Protein AF-A0A066UTN8-F1 (afdb_monomer_lite)

Organism: NCBI:txid212667

Structure (mmCIF, N/CA/C/O backbone):
data_AF-A0A066UTN8-F1
#
_entry.id   AF-A0A066UTN8-F1
#
loop_
_atom_site.group_PDB
_atom_site.id
_atom_site.type_symbol
_atom_site.label_atom_id
_atom_site.label_alt_id
_atom_site.label_comp_id
_atom_site.label_asym_id
_atom_site.label_entity_id
_atom_site.label_seq_id
_atom_site.pdbx_PDB_ins_code
_atom_site.Cartn_x
_atom_site.Cartn_y
_atom_site.Cartn_z
_atom_site.occupancy
_atom_site.B_iso_or_equiv
_atom_site.auth_seq_id
_atom_site.auth_comp_id
_atom_site.auth_asym_id
_atom_site.auth_atom_id
_atom_site.pdbx_PDB_model_num
ATOM 1 N N . MET A 1 1 ? -26.212 13.854 17.645 1.00 52.97 1 MET A N 1
ATOM 2 C CA . MET A 1 1 ? -25.666 12.492 17.856 1.00 52.97 1 MET A CA 1
ATOM 3 C C . MET A 1 1 ? -24.502 12.314 16.880 1.00 52.97 1 MET A C 1
ATOM 5 O O . MET A 1 1 ? -24.541 12.995 15.867 1.00 52.97 1 MET A O 1
ATOM 9 N N . PRO A 1 2 ? -23.447 11.523 17.157 1.00 57.25 2 PRO A N 1
ATOM 10 C CA . PRO A 1 2 ? -22.550 11.086 16.089 1.00 57.25 2 PRO A CA 1
ATOM 11 C C . PRO A 1 2 ? -23.334 10.076 15.251 1.00 57.25 2 PRO A C 1
ATOM 13 O O . PRO A 1 2 ? -23.626 8.984 15.726 1.00 57.25 2 PRO A O 1
ATOM 16 N N . THR A 1 3 ? -23.802 10.482 14.078 1.00 64.38 3 THR A N 1
ATOM 17 C CA . THR A 1 3 ? -24.829 9.716 13.344 1.00 64.38 3 THR A CA 1
ATOM 18 C C . THR A 1 3 ? -24.426 9.354 11.933 1.00 64.38 3 THR A C 1
ATOM 20 O O . THR A 1 3 ? -25.172 8.658 11.253 1.00 64.38 3 THR A O 1
ATOM 23 N N . HIS A 1 4 ? -23.251 9.786 11.481 1.00 82.19 4 HIS A N 1
ATOM 24 C CA . HIS A 1 4 ? -22.887 9.628 10.085 1.00 82.19 4 HIS A CA 1
ATOM 25 C C . HIS A 1 4 ? -21.901 8.482 9.934 1.00 82.19 4 HIS A C 1
ATOM 27 O O . HIS A 1 4 ? -20.685 8.609 10.062 1.00 82.19 4 HIS A O 1
ATOM 33 N N . THR A 1 5 ? -22.496 7.324 9.697 1.00 86.38 5 THR A N 1
ATOM 34 C CA . THR A 1 5 ? -21.846 6.109 9.232 1.00 86.38 5 THR A CA 1
ATOM 35 C C . THR A 1 5 ? -22.604 5.627 7.995 1.00 86.38 5 THR A C 1
ATOM 37 O O . THR A 1 5 ? -23.719 6.078 7.726 1.00 86.38 5 THR A O 1
ATOM 40 N N . LEU A 1 6 ? -22.012 4.737 7.207 1.00 85.69 6 LEU A N 1
ATOM 41 C CA . LEU A 1 6 ? -22.739 4.073 6.132 1.00 85.69 6 LEU A CA 1
ATOM 42 C C . LEU A 1 6 ? -23.465 2.874 6.752 1.00 85.69 6 LEU A C 1
ATOM 44 O O . LEU A 1 6 ? -22.828 1.907 7.169 1.00 85.69 6 LEU A O 1
ATOM 48 N N . GLU A 1 7 ? -24.790 2.961 6.864 1.00 81.81 7 GLU A N 1
ATOM 49 C CA . GLU A 1 7 ? -25.602 1.914 7.491 1.00 81.81 7 GLU A CA 1
ATOM 50 C C . GLU A 1 7 ? -25.401 0.546 6.825 1.00 81.81 7 GLU A C 1
ATOM 52 O O . GLU A 1 7 ? -25.195 0.438 5.616 1.00 81.81 7 GLU A O 1
ATOM 57 N N . GLY A 1 8 ? -25.429 -0.515 7.636 1.00 81.81 8 GLY A N 1
ATOM 58 C CA . GLY A 1 8 ? -25.327 -1.900 7.164 1.00 81.81 8 GLY A CA 1
ATOM 59 C C . GLY A 1 8 ? -23.948 -2.335 6.651 1.00 81.81 8 GLY A C 1
ATOM 60 O O . GLY A 1 8 ? -23.746 -3.526 6.427 1.00 81.81 8 GLY A O 1
ATOM 61 N N . VAL A 1 9 ? -22.970 -1.433 6.512 1.00 89.81 9 VAL A N 1
ATOM 62 C CA . VAL A 1 9 ? -21.617 -1.750 6.023 1.00 89.81 9 VAL A CA 1
ATOM 63 C C . VAL A 1 9 ? -20.542 -1.391 7.050 1.00 89.81 9 VAL A C 1
ATOM 65 O O . VAL A 1 9 ? -20.763 -0.651 8.005 1.00 89.81 9 VAL A O 1
ATOM 68 N N . ILE A 1 10 ? -19.327 -1.911 6.865 1.00 92.19 10 ILE A N 1
ATOM 69 C CA . ILE A 1 10 ? -18.174 -1.457 7.649 1.00 92.19 10 ILE A CA 1
ATOM 70 C C . ILE A 1 10 ? -17.740 -0.099 7.096 1.00 92.19 10 ILE A C 1
ATOM 72 O O . ILE A 1 10 ? -17.311 -0.009 5.940 1.00 92.19 10 ILE A O 1
ATOM 76 N N . SER A 1 11 ? -17.773 0.930 7.933 1.00 92.62 11 SER A N 1
ATOM 77 C CA . SER A 1 11 ? -17.334 2.290 7.615 1.00 92.62 11 SER A CA 1
ATOM 78 C C . SER A 1 11 ? -16.831 3.014 8.856 1.00 92.62 11 SER A C 1
ATOM 80 O O . SER A 1 11 ? -17.070 2.578 9.981 1.00 92.62 11 SER A O 1
ATOM 82 N N . GLN A 1 12 ? -16.129 4.122 8.632 1.00 94.38 12 GLN A N 1
ATOM 83 C CA . GLN A 1 12 ? -15.806 5.071 9.689 1.00 94.38 12 GLN A CA 1
ATOM 84 C C . GLN A 1 12 ? -17.061 5.805 10.178 1.00 94.38 12 GLN A C 1
ATOM 86 O O . GLN A 1 12 ? -18.093 5.800 9.504 1.00 94.38 12 GLN A O 1
ATOM 91 N N . THR A 1 13 ? -16.928 6.463 11.326 1.00 92.75 13 THR A N 1
ATOM 92 C CA . THR A 1 13 ? -17.974 7.274 11.958 1.00 92.75 13 THR A CA 1
ATOM 93 C C . THR A 1 13 ? -17.519 8.723 12.020 1.00 92.75 13 THR A C 1
ATOM 95 O O . THR A 1 13 ? -16.379 8.975 12.412 1.00 92.75 13 THR A O 1
ATOM 98 N N . THR A 1 14 ? -18.390 9.674 11.681 1.00 92.69 14 THR A N 1
ATOM 99 C CA . THR A 1 14 ? -18.108 11.111 11.831 1.00 92.69 14 THR A CA 1
ATOM 100 C C . THR A 1 14 ? -19.254 11.880 12.482 1.00 92.69 14 THR A C 1
ATOM 102 O O . THR A 1 14 ? -20.397 11.411 12.535 1.00 92.69 14 THR A O 1
ATOM 105 N N . PHE A 1 15 ? -18.952 13.086 12.970 1.00 91.19 15 PHE A N 1
ATOM 106 C CA . PHE A 1 15 ? -19.967 14.051 13.412 1.00 91.19 15 PHE A CA 1
ATOM 107 C C . PHE A 1 15 ? -20.535 14.893 12.263 1.00 91.19 15 PHE A C 1
ATOM 109 O O . PHE A 1 15 ? -21.610 15.465 12.413 1.00 91.19 15 PHE A O 1
ATOM 116 N N . TRP A 1 16 ? -19.842 14.937 11.126 1.00 90.38 16 TRP A N 1
ATOM 117 C CA . TRP A 1 16 ? -20.300 15.580 9.896 1.00 90.38 16 TRP A CA 1
ATOM 118 C C . TRP A 1 16 ? -21.182 14.664 9.054 1.00 90.38 16 TRP A C 1
ATOM 120 O O . TRP A 1 16 ? -20.884 13.471 8.955 1.00 90.38 16 TRP A O 1
ATOM 130 N N . ASP A 1 17 ? -22.206 15.225 8.408 1.00 84.94 17 ASP A N 1
ATOM 131 C CA . ASP A 1 17 ? -23.031 14.505 7.435 1.00 84.94 17 ASP A CA 1
ATOM 132 C C . ASP A 1 17 ? -22.266 14.133 6.155 1.00 84.94 17 ASP A C 1
ATOM 134 O O . ASP A 1 17 ? -21.068 14.389 6.016 1.00 84.94 17 ASP A O 1
ATOM 138 N N . ASN A 1 18 ? -22.954 13.462 5.229 1.00 79.69 18 ASN A N 1
ATOM 139 C CA . ASN A 1 18 ? -22.352 12.875 4.034 1.00 79.69 18 ASN A CA 1
ATOM 140 C C . ASN A 1 18 ? -21.837 13.891 2.998 1.00 79.69 18 ASN A C 1
ATOM 142 O O . ASN A 1 18 ? -21.072 13.477 2.118 1.00 79.69 18 ASN A O 1
ATOM 146 N N . ASP A 1 19 ? -22.209 15.168 3.097 1.00 82.75 19 ASP A N 1
ATOM 147 C CA . ASP A 1 19 ? -21.877 16.196 2.105 1.00 82.75 19 ASP A CA 1
ATOM 148 C C . ASP A 1 19 ? -20.603 16.984 2.469 1.00 82.75 19 ASP A C 1
ATOM 150 O O . ASP A 1 19 ? -20.008 17.664 1.632 1.00 82.75 19 ASP A O 1
ATOM 154 N N . HIS A 1 20 ? -20.079 16.785 3.678 1.00 88.75 20 HIS A N 1
ATOM 155 C CA . HIS A 1 20 ? -18.907 17.482 4.219 1.00 88.75 20 HIS A CA 1
ATOM 156 C C . HIS A 1 20 ? -17.602 16.686 4.069 1.00 88.75 20 HIS A C 1
ATOM 158 O O . HIS A 1 20 ? -16.932 16.326 5.040 1.00 88.75 20 HIS A O 1
ATOM 164 N N . LYS A 1 21 ? -17.216 16.356 2.828 1.00 91.44 21 LYS A N 1
ATOM 165 C CA . LYS A 1 21 ? -16.068 15.461 2.572 1.00 91.44 21 LYS A CA 1
ATOM 166 C C . LYS A 1 21 ? -14.752 15.923 3.212 1.00 91.44 21 LYS A C 1
ATOM 168 O O . LYS A 1 21 ? -13.977 15.078 3.654 1.00 91.44 21 LYS A O 1
ATOM 173 N N . ARG A 1 22 ? -14.449 17.223 3.192 1.00 93.75 22 ARG A N 1
ATOM 174 C CA . ARG A 1 22 ? -13.158 17.767 3.659 1.00 93.75 22 ARG A CA 1
ATOM 175 C C . ARG A 1 22 ? -13.087 17.741 5.180 1.00 93.75 22 ARG A C 1
ATOM 177 O O . ARG A 1 22 ? -12.115 17.241 5.740 1.00 93.75 22 ARG A O 1
ATOM 184 N N . GLU A 1 23 ? -14.155 18.172 5.833 1.00 93.69 23 GLU A N 1
ATOM 185 C CA . GLU A 1 23 ? -14.303 18.185 7.282 1.00 93.69 23 GLU A CA 1
ATOM 186 C C . GLU A 1 23 ? -14.324 16.763 7.850 1.00 93.69 23 GLU A C 1
ATOM 188 O O . GLU A 1 23 ? -13.649 16.488 8.842 1.00 93.69 23 GLU A O 1
ATOM 193 N N . GLN A 1 24 ? -14.995 15.826 7.166 1.00 94.12 24 GLN A N 1
ATOM 194 C CA . GLN A 1 24 ? -14.895 14.398 7.473 1.00 94.12 24 GLN A CA 1
ATOM 195 C C . GLN A 1 24 ? -13.439 13.919 7.432 1.00 94.12 24 GLN A C 1
ATOM 197 O O . GLN A 1 24 ? -13.012 13.189 8.319 1.00 94.12 24 GLN A O 1
ATOM 202 N N . ILE A 1 25 ? -12.659 14.298 6.414 1.00 95.75 25 ILE A N 1
ATOM 203 C CA . ILE A 1 25 ? -11.258 13.865 6.303 1.00 95.75 25 ILE A CA 1
ATOM 204 C C . ILE A 1 25 ? -10.418 14.407 7.462 1.00 95.75 25 ILE A C 1
ATOM 206 O O . ILE A 1 25 ? -9.664 13.632 8.048 1.00 95.75 25 ILE A O 1
ATOM 210 N N . GLU A 1 26 ? -10.543 15.692 7.795 1.00 94.88 26 GLU A N 1
ATOM 211 C CA . GLU A 1 26 ? -9.824 16.292 8.929 1.00 94.88 26 GLU A CA 1
ATOM 212 C C . GLU A 1 26 ? -10.195 15.600 10.245 1.00 94.88 26 GLU A C 1
ATOM 214 O O . GLU A 1 26 ? -9.322 15.172 11.003 1.00 94.88 26 GLU A O 1
ATOM 219 N N . GLU A 1 27 ? -11.492 15.386 10.478 1.00 94.25 27 GLU A N 1
ATOM 220 C CA . GLU A 1 27 ? -11.973 14.686 11.667 1.00 94.25 27 GLU A CA 1
ATOM 221 C C . GLU A 1 27 ? -11.409 13.261 11.751 1.00 94.25 27 GLU A C 1
ATOM 223 O O . GLU A 1 27 ? -10.899 12.848 12.794 1.00 94.25 27 GLU A O 1
ATOM 228 N N . LEU A 1 28 ? -11.437 12.512 10.646 1.00 96.00 28 LEU A N 1
ATOM 229 C CA . LEU A 1 28 ? -10.930 11.142 10.592 1.00 96.00 28 LEU A CA 1
ATOM 230 C C . LEU A 1 28 ? -9.415 11.059 10.823 1.00 96.00 28 LEU A C 1
ATOM 232 O O . LEU A 1 28 ? -8.941 10.059 11.366 1.00 96.00 28 LEU A O 1
ATOM 236 N N . VAL A 1 29 ? -8.648 12.085 10.437 1.00 96.44 29 VAL A N 1
ATOM 237 C CA . VAL A 1 29 ? -7.215 12.174 10.756 1.00 96.44 29 VAL A CA 1
ATOM 238 C C . VAL A 1 29 ? -7.011 12.324 12.264 1.00 96.44 29 VAL A C 1
ATOM 240 O O . VAL A 1 29 ? -6.172 11.616 12.827 1.00 96.44 29 VAL A O 1
ATOM 243 N N . GLU A 1 30 ? -7.789 13.178 12.933 1.00 95.75 30 GLU A N 1
ATOM 244 C CA . GLU A 1 30 ? -7.709 13.353 14.389 1.00 95.75 30 GLU A CA 1
ATOM 245 C C . GLU A 1 30 ? -8.171 12.106 15.149 1.00 95.75 30 GLU A C 1
ATOM 247 O O . GLU A 1 30 ? -7.473 11.635 16.051 1.00 95.75 30 GLU A O 1
ATOM 252 N N . GLN A 1 31 ? -9.283 11.494 14.735 1.00 96.06 31 GLN A N 1
ATOM 253 C CA . GLN A 1 31 ? -9.737 10.218 15.291 1.00 96.06 31 GLN A CA 1
ATOM 254 C C . GLN A 1 31 ? -8.662 9.127 15.158 1.00 96.06 31 GLN A C 1
ATOM 256 O O . GLN A 1 31 ? -8.392 8.386 16.108 1.00 96.06 31 GLN A O 1
ATOM 261 N N . ALA A 1 32 ? -7.982 9.051 14.009 1.00 96.75 32 ALA A N 1
ATOM 262 C CA . ALA A 1 32 ? -6.946 8.051 13.776 1.00 96.75 32 ALA A CA 1
ATOM 263 C C . ALA A 1 32 ? -5.725 8.215 14.698 1.00 96.75 32 ALA A C 1
ATOM 265 O O . ALA A 1 32 ? -5.076 7.215 15.024 1.00 96.75 32 ALA A O 1
ATOM 266 N N . LYS A 1 33 ? -5.421 9.433 15.174 1.00 96.69 33 LYS A N 1
ATOM 267 C CA . LYS A 1 33 ? -4.373 9.652 16.191 1.00 96.69 33 LYS A CA 1
ATOM 268 C C . LYS A 1 33 ? -4.715 8.976 17.519 1.00 96.69 33 LYS A C 1
ATOM 270 O O . LYS A 1 33 ? -3.803 8.510 18.196 1.00 96.69 33 LYS A O 1
ATOM 275 N N . LEU A 1 34 ? -6.001 8.870 17.857 1.00 96.38 34 LEU A N 1
ATOM 276 C CA . LEU A 1 34 ? -6.491 8.178 19.055 1.00 96.38 34 LEU A CA 1
ATOM 277 C C . LEU A 1 34 ? -6.633 6.666 18.838 1.00 96.38 34 LEU A C 1
ATOM 279 O O . LEU A 1 34 ? -6.333 5.876 19.735 1.00 96.38 34 LEU A O 1
ATOM 283 N N . ALA A 1 35 ? -7.034 6.249 17.635 1.00 96.50 35 ALA A N 1
ATOM 284 C CA . ALA A 1 35 ? -7.181 4.837 17.285 1.00 96.50 35 ALA A CA 1
ATOM 285 C C . ALA A 1 35 ? -5.826 4.119 17.143 1.00 96.50 35 ALA A C 1
ATOM 287 O O . ALA A 1 35 ? -5.704 2.935 17.457 1.00 96.50 35 ALA A O 1
ATOM 288 N N . ASN A 1 36 ? -4.776 4.819 16.703 1.00 95.44 36 ASN A N 1
ATOM 289 C CA . ASN A 1 36 ? -3.462 4.220 16.466 1.00 95.44 36 ASN A CA 1
ATOM 290 C C . ASN A 1 36 ? -2.792 3.647 17.739 1.00 95.44 36 ASN A C 1
ATOM 292 O O . ASN A 1 36 ? -2.285 2.525 17.679 1.00 95.44 36 ASN A O 1
ATOM 296 N N . PRO A 1 37 ? -2.826 4.319 18.909 1.00 94.31 37 PRO A N 1
ATOM 297 C CA . PRO A 1 37 ? -2.439 3.712 20.183 1.00 94.31 37 PRO A CA 1
ATOM 298 C C . PRO A 1 37 ? -3.261 2.474 20.567 1.00 94.31 37 PRO A C 1
ATOM 300 O O . PRO A 1 37 ? -2.688 1.518 21.086 1.00 94.31 37 PRO A O 1
ATOM 303 N N . LYS A 1 38 ? -4.574 2.449 20.286 1.00 94.88 38 LYS A N 1
ATOM 304 C CA . LYS A 1 38 ? -5.438 1.283 20.556 1.00 94.88 38 LYS A CA 1
ATOM 305 C C . LYS A 1 38 ? -5.052 0.091 19.680 1.00 94.88 38 LYS A C 1
ATOM 307 O O . LYS A 1 38 ? -4.840 -0.998 20.206 1.00 94.88 38 LYS A O 1
ATOM 312 N N . LEU A 1 39 ? -4.845 0.317 18.379 1.00 93.94 39 LEU A N 1
ATOM 313 C CA . LEU A 1 39 ? -4.302 -0.696 17.467 1.00 93.94 39 LEU A CA 1
ATOM 314 C C . LEU A 1 39 ? -2.943 -1.197 17.964 1.00 93.94 39 LEU A C 1
ATOM 316 O O . LEU A 1 39 ? -2.686 -2.393 17.983 1.00 93.94 39 LEU A O 1
ATOM 320 N N . HIS A 1 40 ? -2.068 -0.300 18.408 1.00 90.44 40 HIS A N 1
ATOM 321 C CA . HIS A 1 40 ? -0.773 -0.695 18.946 1.00 90.44 40 HIS A CA 1
ATOM 322 C C . HIS A 1 40 ? -0.893 -1.549 20.219 1.00 90.44 40 HIS A C 1
ATOM 324 O O . HIS A 1 40 ? -0.175 -2.539 20.340 1.00 90.44 40 HIS A O 1
ATOM 330 N N . ALA A 1 41 ? -1.799 -1.213 21.138 1.00 90.56 41 ALA A N 1
ATOM 331 C CA . ALA A 1 41 ? -2.050 -2.009 22.336 1.00 90.56 41 ALA A CA 1
ATOM 332 C C . ALA A 1 41 ? -2.605 -3.401 21.990 1.00 90.56 41 ALA A C 1
ATOM 334 O O . ALA A 1 41 ? -2.127 -4.397 22.534 1.00 90.56 41 ALA A O 1
ATOM 335 N N . PHE A 1 42 ? -3.538 -3.478 21.035 1.00 89.19 42 PHE A N 1
ATOM 336 C CA . PHE A 1 42 ? -4.048 -4.737 20.487 1.00 89.19 42 PHE A CA 1
ATOM 337 C C . PHE A 1 42 ? -2.911 -5.605 19.928 1.00 89.19 42 PHE A C 1
ATOM 339 O O . PHE A 1 42 ? -2.768 -6.772 20.288 1.00 89.19 42 PHE A O 1
ATOM 346 N N . MET A 1 43 ? -2.027 -5.001 19.132 1.00 87.44 43 MET A N 1
ATOM 347 C CA . MET A 1 43 ? -0.854 -5.664 18.558 1.00 87.44 43 MET A CA 1
ATOM 348 C C . MET A 1 43 ? 0.143 -6.116 19.628 1.00 87.44 43 MET A C 1
ATOM 350 O O . MET A 1 43 ? 0.657 -7.227 19.568 1.00 87.44 43 MET A O 1
ATOM 354 N N . LEU A 1 44 ? 0.402 -5.290 20.641 1.00 84.50 44 LEU A N 1
ATOM 355 C CA . LEU A 1 44 ? 1.286 -5.658 21.743 1.00 84.50 44 LEU A CA 1
ATOM 356 C C . LEU A 1 44 ? 0.726 -6.859 22.518 1.00 84.50 44 LEU A C 1
ATOM 358 O O . LEU A 1 44 ? 1.467 -7.793 22.811 1.00 84.50 44 LEU A O 1
ATOM 362 N N . ASN A 1 45 ? -0.579 -6.858 22.798 1.00 82.62 45 ASN A N 1
ATOM 363 C CA . ASN A 1 45 ? -1.263 -7.970 23.451 1.00 82.62 45 ASN A CA 1
ATOM 364 C C . ASN A 1 45 ? -1.156 -9.259 22.619 1.00 82.62 45 ASN A C 1
ATOM 366 O O . ASN A 1 45 ? -0.758 -10.297 23.139 1.00 82.62 45 ASN A O 1
ATOM 370 N N . LEU A 1 46 ? -1.408 -9.164 21.311 1.00 76.44 46 LEU A N 1
ATOM 371 C CA . LEU A 1 46 ? -1.226 -10.259 20.355 1.00 76.44 46 LEU A CA 1
ATOM 372 C C . LEU A 1 46 ? 0.188 -10.853 20.410 1.00 76.44 46 LEU A C 1
ATOM 374 O O . LEU A 1 46 ? 0.353 -12.056 20.585 1.00 76.44 46 LEU A O 1
ATOM 378 N N . THR A 1 47 ? 1.215 -10.007 20.320 1.00 73.81 47 THR A N 1
ATOM 379 C CA . THR A 1 47 ? 2.621 -10.453 20.282 1.00 73.81 47 THR A CA 1
ATOM 380 C C . THR A 1 47 ? 3.140 -11.028 21.596 1.00 73.81 47 THR A C 1
ATOM 382 O O . THR A 1 47 ? 4.160 -11.707 21.592 1.00 73.81 47 THR A O 1
ATOM 385 N N . ARG A 1 48 ? 2.453 -10.773 22.718 1.00 73.69 48 ARG A N 1
ATOM 386 C CA . ARG A 1 48 ? 2.737 -11.409 24.016 1.00 73.69 48 ARG A CA 1
ATOM 387 C C . ARG A 1 48 ? 2.097 -12.786 24.149 1.00 73.69 48 ARG A C 1
ATOM 389 O O . ARG A 1 48 ? 2.600 -13.608 24.903 1.00 73.69 48 ARG A O 1
ATOM 396 N N . LYS A 1 49 ? 0.976 -13.015 23.462 1.00 70.56 49 LYS A N 1
ATOM 397 C CA . LYS A 1 49 ? 0.225 -14.274 23.530 1.00 70.56 49 LYS A CA 1
ATOM 398 C C . LYS A 1 49 ? 0.714 -15.314 22.534 1.00 70.56 49 LYS A C 1
ATOM 400 O O . LYS A 1 49 ? 0.432 -16.492 22.715 1.00 70.56 49 LYS A O 1
ATOM 405 N N . VAL A 1 50 ? 1.418 -14.887 21.487 1.00 67.25 50 VAL A N 1
ATOM 406 C CA . VAL A 1 50 ? 1.809 -15.775 20.398 1.00 67.25 50 VAL A CA 1
ATOM 407 C C . VAL A 1 50 ? 3.254 -15.511 19.972 1.00 67.25 50 VAL A C 1
ATOM 409 O O . VAL A 1 50 ? 3.624 -14.391 19.606 1.00 67.25 50 VAL A O 1
ATOM 412 N N . ASN A 1 51 ? 4.063 -16.571 20.014 1.00 70.25 51 ASN A N 1
ATOM 413 C CA . ASN A 1 51 ? 5.473 -16.568 19.636 1.00 70.25 51 ASN A CA 1
ATOM 414 C C . ASN A 1 51 ? 5.672 -17.031 18.184 1.00 70.25 51 ASN A C 1
ATOM 416 O O . ASN A 1 51 ? 4.842 -17.735 17.612 1.00 70.25 51 ASN A O 1
ATOM 420 N N . ASN A 1 52 ? 6.802 -16.649 17.589 1.00 68.31 52 ASN A N 1
ATOM 421 C CA . ASN A 1 52 ? 7.262 -17.178 16.311 1.00 68.31 52 ASN A CA 1
ATOM 422 C C . ASN A 1 52 ? 7.895 -18.579 16.472 1.00 68.31 52 ASN A C 1
ATOM 424 O O . ASN A 1 52 ? 7.990 -19.105 17.577 1.00 68.31 52 ASN A O 1
ATOM 428 N N . GLU A 1 53 ? 8.343 -19.191 15.366 1.00 63.19 53 GLU A N 1
ATOM 429 C CA . GLU A 1 53 ? 8.846 -20.583 15.358 1.00 63.19 53 GLU A CA 1
ATOM 430 C C . GLU A 1 53 ? 10.125 -20.746 16.188 1.00 63.19 53 GLU A C 1
ATOM 432 O O . GLU A 1 53 ? 10.469 -21.842 16.609 1.00 63.19 53 GLU A O 1
ATOM 437 N N . SER A 1 54 ? 10.822 -19.642 16.460 1.00 66.06 54 SER A N 1
ATOM 438 C CA . SER A 1 54 ? 11.998 -19.595 17.327 1.00 66.06 54 SER A CA 1
ATOM 439 C C . SER A 1 54 ? 11.654 -19.275 18.789 1.00 66.06 54 SER A C 1
ATOM 441 O O . SER A 1 54 ? 12.553 -18.933 19.555 1.00 66.06 54 SER A O 1
ATOM 443 N N . GLY A 1 55 ? 10.371 -19.297 19.172 1.00 69.06 55 GLY A N 1
ATOM 444 C CA . GLY A 1 55 ? 9.904 -18.980 20.524 1.00 69.06 55 GLY A CA 1
ATOM 445 C C . GLY A 1 55 ? 9.985 -17.494 20.898 1.00 69.06 55 GLY A C 1
ATOM 446 O O . GLY A 1 55 ? 9.850 -17.156 22.070 1.00 69.06 55 GLY A O 1
ATOM 447 N N . LYS A 1 56 ? 10.218 -16.593 19.933 1.00 72.88 56 LYS A N 1
ATOM 448 C CA . LYS A 1 56 ? 10.341 -15.144 20.174 1.00 72.88 56 LYS A CA 1
ATOM 449 C C . LYS A 1 56 ? 9.024 -14.424 19.910 1.00 72.88 56 LYS A C 1
ATOM 451 O O . LYS A 1 56 ? 8.283 -14.806 19.009 1.00 72.88 56 LYS A O 1
ATOM 456 N N . ALA A 1 57 ? 8.787 -13.325 20.622 1.00 72.81 57 ALA A N 1
ATOM 457 C CA . ALA A 1 57 ? 7.654 -12.448 20.346 1.00 72.81 57 ALA A CA 1
ATOM 458 C C . ALA A 1 57 ? 7.659 -11.981 18.883 1.00 72.81 57 ALA A C 1
ATOM 460 O O . ALA A 1 57 ? 8.709 -11.684 18.300 1.00 72.81 57 ALA A O 1
ATOM 461 N N . ILE A 1 58 ? 6.475 -11.909 18.285 1.00 73.44 58 ILE A N 1
ATOM 462 C CA . ILE A 1 58 ? 6.344 -11.560 16.874 1.00 73.44 58 ILE A CA 1
ATOM 463 C C . ILE A 1 58 ? 6.552 -10.064 16.656 1.00 73.44 58 ILE A C 1
ATOM 465 O O . ILE A 1 58 ? 5.945 -9.218 17.307 1.00 73.44 58 ILE A O 1
ATOM 469 N N . ALA A 1 59 ? 7.446 -9.730 15.728 1.00 76.69 59 ALA A N 1
ATOM 470 C CA . ALA A 1 59 ? 7.711 -8.348 15.369 1.00 76.69 59 ALA A CA 1
ATOM 471 C C . ALA A 1 59 ? 6.586 -7.813 14.478 1.00 76.69 59 ALA A C 1
ATOM 473 O O . ALA A 1 59 ? 6.087 -8.497 13.584 1.00 76.69 59 ALA A O 1
ATOM 474 N N . TYR A 1 60 ? 6.215 -6.554 14.683 1.00 82.19 60 TYR A N 1
ATOM 475 C CA . TYR A 1 60 ? 5.267 -5.863 13.820 1.00 82.19 60 TYR A CA 1
ATOM 476 C C . TYR A 1 60 ? 5.740 -4.453 13.529 1.00 82.19 60 TYR A C 1
ATOM 478 O O . TYR A 1 60 ? 6.393 -3.797 14.341 1.00 82.19 60 TYR A O 1
ATOM 486 N N . ASN A 1 61 ? 5.346 -3.977 12.356 1.00 82.38 61 ASN A N 1
ATOM 487 C CA . ASN A 1 61 ? 5.635 -2.639 11.893 1.00 82.38 61 ASN A CA 1
ATOM 488 C C . ASN A 1 61 ? 4.378 -1.787 12.007 1.00 82.38 61 ASN A C 1
ATOM 490 O O . ASN A 1 61 ? 3.318 -2.114 11.458 1.00 82.38 61 ASN A O 1
ATOM 494 N N . ARG A 1 62 ? 4.508 -0.652 12.693 1.00 83.44 62 ARG A N 1
ATOM 495 C CA . ARG A 1 62 ? 3.471 0.376 12.676 1.00 83.44 62 ARG A CA 1
ATOM 496 C C . ARG A 1 62 ? 3.533 1.088 11.334 1.00 83.44 62 ARG A C 1
ATOM 498 O O . ARG A 1 62 ? 4.585 1.591 10.939 1.00 83.44 62 ARG A O 1
ATOM 505 N N . GLY A 1 63 ? 2.414 1.133 10.622 1.00 83.06 63 GLY A N 1
ATOM 506 C CA . GLY A 1 63 ? 2.308 2.015 9.474 1.00 83.06 63 GLY A CA 1
ATOM 507 C C . GLY A 1 63 ? 2.238 3.461 9.966 1.00 83.06 63 GLY A C 1
ATOM 508 O O . GLY A 1 63 ? 1.535 3.722 10.942 1.00 83.06 63 GLY A O 1
ATOM 509 N N . PRO A 1 64 ? 2.905 4.423 9.305 1.00 89.75 64 PRO A N 1
ATOM 510 C CA . PRO A 1 64 ? 2.599 5.821 9.562 1.00 89.75 64 PRO A CA 1
ATOM 511 C C . PRO A 1 64 ? 1.119 6.062 9.254 1.00 89.75 64 PRO A C 1
ATOM 513 O O . PRO A 1 64 ? 0.579 5.474 8.299 1.00 89.75 64 PRO A O 1
ATOM 516 N N . LEU A 1 65 ? 0.492 6.935 10.047 1.00 94.25 65 LEU A N 1
ATOM 517 C CA . LEU A 1 65 ? -0.865 7.397 9.783 1.00 94.25 65 LEU A CA 1
ATOM 518 C C . LEU A 1 65 ? -0.954 7.895 8.345 1.00 94.25 65 LEU A C 1
ATOM 520 O O . LEU A 1 65 ? -0.041 8.549 7.824 1.00 94.25 65 LEU A O 1
ATOM 524 N N . LYS A 1 66 ? -2.047 7.548 7.668 1.00 94.56 66 LYS A N 1
ATOM 525 C CA . LYS A 1 66 ? -2.276 8.087 6.335 1.00 94.56 66 LYS A CA 1
ATOM 526 C C . LYS A 1 66 ? -2.456 9.601 6.447 1.00 94.56 66 LYS A C 1
ATOM 528 O O . LYS A 1 66 ? -3.288 10.062 7.214 1.00 94.56 66 LYS A O 1
ATOM 533 N N . THR A 1 67 ? -1.682 10.346 5.663 1.00 92.44 67 THR A N 1
ATOM 534 C CA . THR A 1 67 ? -1.789 11.806 5.638 1.00 92.44 67 THR A CA 1
ATOM 535 C C . THR A 1 67 ? -3.109 12.240 5.015 1.00 92.44 67 THR A C 1
ATOM 537 O O . THR A 1 67 ? -3.669 11.528 4.169 1.00 92.44 67 THR A O 1
ATOM 540 N N . ARG A 1 68 ? -3.560 13.434 5.393 1.00 94.56 68 ARG A N 1
ATOM 541 C CA . ARG A 1 68 ? -4.742 14.099 4.848 1.00 94.56 68 ARG A CA 1
ATOM 542 C C . ARG A 1 68 ? -4.767 14.074 3.319 1.00 94.56 68 ARG A C 1
ATOM 544 O O . ARG A 1 68 ? -5.738 13.618 2.729 1.00 94.56 68 ARG A O 1
ATOM 551 N N . GLU A 1 69 ? -3.657 14.423 2.674 1.00 90.44 69 GLU A N 1
ATOM 552 C CA . GLU A 1 69 ? -3.522 14.490 1.210 1.00 90.44 69 GLU A CA 1
ATOM 553 C C . GLU A 1 69 ? -3.745 13.119 0.563 1.00 90.44 69 GLU A C 1
ATOM 555 O O . GLU A 1 69 ? -4.350 12.993 -0.499 1.00 90.44 69 GLU A O 1
ATOM 560 N N . ARG A 1 70 ? -3.285 12.047 1.218 1.00 90.50 70 ARG A N 1
ATOM 561 C CA . ARG A 1 70 ? -3.477 10.681 0.717 1.00 90.50 70 ARG A CA 1
ATOM 562 C C . ARG A 1 70 ? -4.903 10.179 0.911 1.00 90.50 70 ARG A C 1
ATOM 564 O O . ARG A 1 70 ? -5.306 9.279 0.173 1.00 90.50 70 ARG A O 1
ATOM 571 N N . ILE A 1 71 ? -5.625 10.677 1.913 1.00 94.75 71 ILE A N 1
ATOM 572 C CA . ILE A 1 71 ? -7.052 10.388 2.096 1.00 94.75 71 ILE A CA 1
ATOM 573 C C . ILE A 1 71 ? -7.846 11.180 1.051 1.00 94.75 71 ILE A C 1
ATOM 575 O O . ILE A 1 71 ? -8.586 10.566 0.290 1.00 94.75 71 ILE A O 1
ATOM 579 N N . ALA A 1 72 ? -7.590 12.486 0.921 1.00 93.50 72 ALA A N 1
ATOM 580 C CA . ALA A 1 72 ? -8.137 13.361 -0.118 1.00 93.50 72 ALA A CA 1
ATOM 581 C C . ALA A 1 72 ? -8.014 12.754 -1.520 1.00 93.50 72 ALA A C 1
ATOM 583 O O . ALA A 1 72 ? -9.021 12.581 -2.206 1.00 93.50 72 ALA A O 1
ATOM 584 N N . ALA A 1 73 ? -6.818 12.296 -1.897 1.00 89.38 73 ALA A N 1
ATOM 585 C CA . ALA A 1 73 ? -6.591 11.662 -3.193 1.00 89.38 73 ALA A CA 1
ATOM 586 C C . ALA A 1 73 ? -7.426 10.381 -3.400 1.00 89.38 73 ALA A C 1
ATOM 588 O O . ALA A 1 73 ? -7.874 10.111 -4.513 1.00 89.38 73 ALA A O 1
ATOM 589 N N . LYS A 1 74 ? -7.675 9.583 -2.346 1.00 91.19 74 LYS A N 1
ATOM 590 C CA . LYS A 1 74 ? -8.586 8.419 -2.425 1.00 91.19 74 LYS A CA 1
ATOM 591 C C . LYS A 1 74 ? -10.050 8.833 -2.587 1.00 91.19 74 LYS A C 1
ATOM 593 O O . LYS A 1 74 ? -10.839 8.050 -3.118 1.00 91.19 74 LYS A O 1
ATOM 598 N N . CYS A 1 75 ? -10.388 10.027 -2.119 1.00 93.19 75 CYS A N 1
ATOM 599 C CA . CYS A 1 75 ? -11.725 10.600 -2.159 1.00 93.19 75 CYS A CA 1
ATOM 600 C C . CYS A 1 75 ? -11.976 11.500 -3.377 1.00 93.19 75 CYS A C 1
ATOM 602 O O . CYS A 1 75 ? -13.046 12.095 -3.473 1.00 93.19 75 CYS A O 1
ATOM 604 N N . GLY A 1 76 ? -11.020 11.580 -4.309 1.00 90.81 76 GLY A N 1
ATOM 605 C CA . GLY A 1 76 ? -11.154 12.367 -5.535 1.00 90.81 76 GLY A CA 1
ATOM 606 C C . GLY A 1 76 ? -10.768 13.836 -5.415 1.00 90.81 76 GLY A C 1
ATOM 607 O O . GLY A 1 76 ? -10.885 14.545 -6.406 1.00 90.81 76 GLY A O 1
ATOM 608 N N . ILE A 1 77 ? -10.294 14.283 -4.251 1.00 91.31 77 ILE A N 1
ATOM 609 C CA . ILE A 1 77 ? -9.916 15.677 -4.009 1.00 91.31 77 ILE A CA 1
ATOM 610 C C . ILE A 1 77 ? -8.500 15.895 -4.544 1.00 91.31 77 ILE A C 1
ATOM 612 O O . ILE A 1 77 ? -7.532 15.348 -4.004 1.00 91.31 77 ILE A O 1
ATOM 616 N N . THR A 1 78 ? -8.387 16.670 -5.622 1.00 82.81 78 THR A N 1
ATOM 617 C CA . THR A 1 78 ? -7.105 17.039 -6.245 1.00 82.81 78 THR A CA 1
ATOM 618 C C . THR A 1 78 ? -6.612 18.412 -5.810 1.00 82.81 78 THR A C 1
ATOM 620 O O . THR A 1 78 ? -5.404 18.596 -5.682 1.00 82.81 78 THR A O 1
ATOM 623 N N . ASN A 1 79 ? -7.530 19.343 -5.539 1.00 87.44 79 ASN A N 1
ATOM 624 C CA . ASN A 1 79 ? -7.243 20.627 -4.914 1.00 87.44 79 ASN A CA 1
ATOM 625 C C . ASN A 1 79 ? -8.073 20.750 -3.630 1.00 87.44 79 ASN A C 1
ATOM 627 O O . ASN A 1 79 ? -9.297 20.621 -3.649 1.00 87.44 79 ASN A O 1
ATOM 631 N N . TRP A 1 80 ? -7.404 20.966 -2.498 1.00 89.62 80 TRP A N 1
ATOM 632 C CA . TRP A 1 80 ? -8.092 21.050 -1.214 1.00 89.62 80 TRP A CA 1
ATOM 633 C C . TRP A 1 80 ? -8.989 22.284 -1.128 1.00 89.62 80 TRP A C 1
ATOM 635 O O . TRP A 1 80 ? -10.092 22.181 -0.604 1.00 89.62 80 TRP A O 1
ATOM 645 N N . ASP A 1 81 ? -8.568 23.404 -1.705 1.00 90.06 81 ASP A N 1
ATOM 646 C CA . ASP A 1 81 ? -9.271 24.681 -1.559 1.00 90.06 81 ASP A CA 1
ATOM 647 C C . ASP A 1 81 ? -10.320 24.915 -2.659 1.00 90.06 81 ASP A C 1
ATOM 649 O O . ASP A 1 81 ? -11.106 25.852 -2.572 1.00 90.06 81 ASP A O 1
ATOM 653 N N . ASP A 1 82 ? -10.367 24.047 -3.678 1.00 89.31 82 ASP A N 1
ATOM 654 C CA . ASP A 1 82 ? -11.293 24.157 -4.809 1.00 89.31 82 ASP A CA 1
ATOM 655 C C . ASP A 1 82 ? -12.115 22.868 -5.012 1.00 89.31 82 ASP A C 1
ATOM 657 O O . ASP A 1 82 ? -11.673 21.939 -5.707 1.00 89.31 82 ASP A O 1
ATOM 661 N N . PRO A 1 83 ? -13.332 22.806 -4.434 1.00 88.75 83 PRO A N 1
ATOM 662 C CA . PRO A 1 83 ? -14.251 21.679 -4.585 1.00 88.75 83 PRO A CA 1
ATOM 663 C C . PRO A 1 83 ? -14.690 21.397 -6.024 1.00 88.75 83 PRO A C 1
ATOM 665 O O . PRO A 1 83 ? -15.100 20.275 -6.313 1.00 88.75 83 PRO A O 1
ATOM 668 N N . THR A 1 84 ? -14.600 22.369 -6.939 1.00 88.31 84 THR A N 1
ATOM 669 C CA . THR A 1 84 ? -15.044 22.184 -8.333 1.00 88.31 84 THR A CA 1
ATOM 670 C C . THR A 1 84 ? -14.144 21.223 -9.113 1.00 88.31 84 THR A C 1
ATOM 672 O O . THR A 1 84 ? -14.560 20.654 -10.120 1.00 88.31 84 THR A O 1
ATOM 675 N N . THR A 1 85 ? -12.928 20.985 -8.613 1.00 86.19 85 THR A N 1
ATOM 676 C CA . THR A 1 85 ? -11.960 20.053 -9.207 1.00 86.19 85 THR A CA 1
ATOM 677 C C . THR A 1 85 ? -12.125 18.608 -8.732 1.00 86.19 85 THR A C 1
ATOM 679 O O . THR A 1 85 ? -11.431 17.714 -9.226 1.00 86.19 85 THR A O 1
ATOM 682 N N . ASP A 1 86 ? -13.027 18.355 -7.780 1.00 88.75 86 ASP A N 1
ATOM 683 C CA . ASP A 1 86 ? -13.198 17.034 -7.188 1.00 88.75 86 ASP A CA 1
ATOM 684 C C . ASP A 1 86 ? -13.712 16.021 -8.221 1.00 88.75 86 ASP A C 1
ATOM 686 O O . ASP A 1 86 ? -14.734 16.202 -8.887 1.00 88.75 86 ASP A O 1
ATOM 690 N N . LYS A 1 87 ? -13.038 14.873 -8.304 1.00 87.06 87 LYS A N 1
ATOM 691 C CA . LYS A 1 87 ? -13.512 13.751 -9.119 1.00 87.06 87 LYS A CA 1
ATOM 692 C C . LYS A 1 87 ? -14.721 13.094 -8.461 1.00 87.06 87 LYS A C 1
ATOM 694 O O . LYS A 1 87 ? -14.701 12.779 -7.272 1.00 87.06 87 LYS A O 1
ATOM 699 N N . THR A 1 88 ? -15.745 12.810 -9.258 1.00 79.62 88 THR A N 1
ATOM 700 C CA . THR A 1 88 ? -16.993 12.179 -8.795 1.00 79.62 88 THR A CA 1
ATOM 701 C C . THR A 1 88 ? -17.058 10.682 -9.095 1.00 79.62 88 THR A C 1
ATOM 703 O O . THR A 1 88 ? -17.664 9.929 -8.335 1.00 79.62 88 THR A O 1
ATOM 706 N N . GLN A 1 89 ? -16.400 10.220 -10.160 1.00 79.62 89 GLN A N 1
ATOM 707 C CA . GLN A 1 89 ? -16.437 8.821 -10.592 1.00 79.62 89 GLN A CA 1
ATOM 708 C C . GLN A 1 89 ? -15.236 8.014 -10.089 1.00 79.62 89 GLN A C 1
ATOM 710 O O . GLN A 1 89 ? -14.096 8.475 -10.123 1.00 79.62 89 GLN A O 1
ATOM 715 N N . GLY A 1 90 ? -15.493 6.777 -9.648 1.00 76.00 90 GLY A N 1
ATOM 716 C CA . GLY A 1 90 ? -14.451 5.826 -9.235 1.00 76.00 90 GLY A CA 1
ATOM 717 C C . GLY A 1 90 ? -13.725 6.181 -7.930 1.00 76.00 90 GLY A C 1
ATOM 718 O O . GLY A 1 90 ? -12.682 5.598 -7.629 1.00 76.00 90 GLY A O 1
ATOM 719 N N . VAL A 1 91 ? -14.253 7.130 -7.154 1.00 85.44 91 VAL A N 1
ATOM 720 C CA . VAL A 1 91 ? -13.647 7.620 -5.907 1.00 85.44 91 VAL A CA 1
ATOM 721 C C . VAL A 1 91 ? -14.339 7.036 -4.679 1.00 85.44 91 VAL A C 1
ATOM 723 O O . VAL A 1 91 ? -15.495 6.616 -4.729 1.00 85.44 91 VAL A O 1
ATOM 726 N N . LYS A 1 92 ? -13.633 7.002 -3.547 1.00 89.19 92 LYS A N 1
ATOM 727 C CA . LYS A 1 92 ? -14.212 6.554 -2.275 1.00 89.19 92 LYS A CA 1
ATOM 728 C C . LYS A 1 92 ? -14.871 7.716 -1.536 1.00 89.19 92 LYS A C 1
ATOM 730 O O . LYS A 1 92 ? -14.376 8.834 -1.575 1.00 89.19 92 LYS A O 1
ATOM 735 N N . LYS A 1 93 ? -15.932 7.443 -0.777 1.00 91.06 93 LYS A N 1
ATOM 736 C CA . LYS A 1 93 ? -16.351 8.357 0.298 1.00 91.06 93 LYS A CA 1
ATOM 737 C C . LYS A 1 93 ? -15.309 8.328 1.431 1.00 91.06 93 LYS A C 1
ATOM 739 O O . LYS A 1 93 ? -14.733 7.254 1.649 1.00 91.06 93 LYS A O 1
ATOM 744 N N . PRO A 1 94 ? -15.093 9.425 2.184 1.00 93.94 94 PRO A N 1
ATOM 745 C CA . PRO A 1 94 ? -14.179 9.426 3.332 1.00 93.94 94 PRO A CA 1
ATOM 746 C C . PRO A 1 94 ? -14.460 8.288 4.321 1.00 93.94 94 PRO A C 1
ATOM 748 O O . PRO A 1 94 ? -13.542 7.557 4.695 1.00 93.94 94 PRO A O 1
ATOM 751 N N . LEU A 1 95 ? -15.740 8.030 4.614 1.00 93.56 95 LEU A N 1
ATOM 752 C CA . LEU A 1 95 ? -16.183 6.950 5.504 1.00 93.56 95 LEU A CA 1
ATOM 753 C C . LEU A 1 95 ? -15.769 5.537 5.042 1.00 93.56 95 LEU A C 1
ATOM 755 O O . LEU A 1 95 ? -15.693 4.612 5.848 1.00 93.56 95 LEU A O 1
ATOM 759 N N . ALA A 1 96 ? -15.454 5.345 3.756 1.00 92.62 96 ALA A N 1
ATOM 760 C CA . ALA A 1 96 ? -14.987 4.070 3.204 1.00 92.62 96 ALA A CA 1
ATOM 761 C C . ALA A 1 96 ? -13.450 3.904 3.251 1.00 92.62 96 ALA A C 1
ATOM 763 O O . ALA A 1 96 ? -12.910 2.886 2.787 1.00 92.62 96 ALA A O 1
ATOM 764 N N . VAL A 1 97 ? -12.711 4.887 3.780 1.00 93.88 97 VAL A N 1
ATOM 765 C CA . VAL A 1 97 ? -11.252 4.828 3.950 1.00 93.88 97 VAL A CA 1
ATOM 766 C C . VAL A 1 97 ? -10.914 4.182 5.300 1.00 93.88 97 VAL A C 1
ATOM 768 O O . VAL A 1 97 ? -10.751 4.839 6.321 1.00 93.88 97 VAL A O 1
ATOM 771 N N . LYS A 1 98 ? -10.782 2.854 5.285 1.00 93.75 98 LYS A N 1
ATOM 772 C CA . LYS A 1 98 ? -10.580 2.007 6.480 1.00 93.75 98 LYS A CA 1
ATOM 773 C C . LYS A 1 98 ? -9.121 1.858 6.934 1.00 93.75 98 LYS A C 1
ATOM 775 O O . LYS A 1 98 ? -8.845 1.250 7.954 1.00 93.75 98 LYS A O 1
ATOM 780 N N . ASP A 1 99 ? -8.171 2.369 6.152 1.00 93.19 99 ASP A N 1
ATOM 781 C CA . ASP A 1 99 ? -6.734 2.129 6.334 1.00 93.19 99 ASP A CA 1
ATOM 782 C C . ASP A 1 99 ? -5.971 3.384 6.802 1.00 93.19 99 ASP A C 1
ATOM 784 O O . ASP A 1 99 ? -4.821 3.600 6.403 1.00 93.19 99 ASP A O 1
ATOM 788 N N . ILE A 1 100 ? -6.621 4.276 7.562 1.00 96.38 100 ILE A N 1
ATOM 789 C CA . ILE A 1 100 ? -6.014 5.530 8.051 1.00 96.38 100 ILE A CA 1
ATOM 790 C C . ILE A 1 100 ? -4.967 5.226 9.125 1.00 96.38 100 ILE A C 1
ATOM 792 O O . ILE A 1 100 ? -3.792 5.546 8.929 1.00 96.38 100 ILE A O 1
ATOM 796 N N . ALA A 1 101 ? -5.377 4.543 10.195 1.00 96.06 101 ALA A N 1
ATOM 797 C CA . ALA A 1 101 ? -4.485 3.863 11.124 1.00 96.06 101 ALA A CA 1
ATOM 798 C C . ALA A 1 101 ? -4.333 2.401 10.690 1.00 96.06 101 ALA A C 1
ATOM 800 O O . ALA A 1 101 ? -5.318 1.713 10.411 1.00 96.06 101 ALA A O 1
ATOM 801 N N . ARG A 1 102 ? -3.085 1.940 10.571 1.00 94.88 102 ARG A N 1
ATOM 802 C CA . ARG A 1 102 ? -2.794 0.607 10.046 1.00 94.88 102 ARG A CA 1
ATOM 803 C C . ARG A 1 102 ? -1.500 0.025 10.591 1.00 94.88 102 ARG A C 1
ATOM 805 O O . ARG A 1 102 ? -0.523 0.746 10.799 1.00 94.88 102 ARG A O 1
ATOM 812 N N . ALA A 1 103 ? -1.469 -1.291 10.725 1.00 93.00 103 ALA A N 1
ATOM 813 C CA . ALA A 1 103 ? -0.290 -2.041 11.134 1.00 93.00 103 ALA A CA 1
ATOM 814 C C . ALA A 1 103 ? -0.049 -3.219 10.192 1.00 93.00 103 ALA A C 1
ATOM 816 O O . ALA A 1 103 ? -0.944 -3.671 9.475 1.00 93.00 103 ALA A O 1
ATOM 817 N N . THR A 1 104 ? 1.186 -3.706 10.169 1.00 91.12 104 THR A N 1
ATOM 818 C CA . THR A 1 104 ? 1.542 -4.910 9.422 1.00 91.12 104 THR A CA 1
ATOM 819 C C . THR A 1 104 ? 2.372 -5.832 10.295 1.00 91.12 104 THR A C 1
ATOM 821 O O . THR A 1 104 ? 3.384 -5.405 10.852 1.00 91.12 104 THR A O 1
ATOM 824 N N . ILE A 1 105 ? 1.965 -7.095 10.378 1.00 88.50 105 ILE A N 1
ATOM 825 C CA . ILE A 1 105 ? 2.787 -8.179 10.920 1.00 88.50 105 ILE A CA 1
ATOM 826 C C . ILE A 1 105 ? 3.403 -8.924 9.747 1.00 88.50 105 ILE A C 1
ATOM 828 O O . ILE A 1 105 ? 2.718 -9.209 8.763 1.00 88.50 105 ILE A O 1
ATOM 832 N N . VAL A 1 106 ? 4.698 -9.209 9.848 1.00 86.19 106 VAL A N 1
ATOM 833 C CA . VAL A 1 106 ? 5.417 -9.998 8.852 1.00 86.19 106 VAL A CA 1
ATOM 834 C C . VAL A 1 106 ? 5.905 -11.275 9.522 1.00 86.19 106 VAL A C 1
ATOM 836 O O . VAL A 1 106 ? 6.758 -11.228 10.404 1.00 86.19 106 VAL A O 1
ATOM 839 N N . PHE A 1 107 ? 5.341 -12.404 9.108 1.00 83.38 107 PHE A N 1
ATOM 840 C CA . PHE A 1 107 ? 5.674 -13.731 9.609 1.00 83.38 107 PHE A CA 1
ATOM 841 C C . PHE A 1 107 ? 6.832 -14.344 8.820 1.00 83.38 107 PHE A C 1
ATOM 843 O O . PHE A 1 107 ? 7.099 -13.979 7.666 1.00 83.38 107 PHE A O 1
ATOM 850 N N . SER A 1 108 ? 7.519 -15.296 9.444 1.00 78.50 108 SER A N 1
ATOM 851 C CA . SER A 1 108 ? 8.545 -16.096 8.772 1.00 78.50 108 SER A CA 1
ATOM 852 C C . SER A 1 108 ? 7.925 -17.137 7.840 1.00 78.50 108 SER A C 1
ATOM 854 O O . SER A 1 108 ? 8.481 -17.389 6.771 1.00 78.50 108 SER A O 1
ATOM 856 N N . THR A 1 109 ? 6.762 -17.685 8.215 1.00 79.56 109 THR A N 1
ATOM 857 C CA . THR A 1 109 ? 6.081 -18.758 7.480 1.00 79.56 109 THR A CA 1
ATOM 858 C C . THR A 1 109 ? 4.584 -18.510 7.301 1.00 79.56 109 THR A C 1
ATOM 860 O O . THR A 1 109 ? 3.958 -17.731 8.028 1.00 79.56 109 THR A O 1
ATOM 863 N N . ILE A 1 110 ? 4.010 -19.179 6.299 1.00 83.25 110 ILE A N 1
ATOM 864 C CA . ILE A 1 110 ? 2.579 -19.130 5.967 1.00 83.25 110 ILE A CA 1
ATOM 865 C C . ILE A 1 110 ? 1.751 -19.757 7.093 1.00 83.25 110 ILE A C 1
ATOM 867 O O . ILE A 1 110 ? 0.758 -19.171 7.516 1.00 83.25 110 ILE A O 1
ATOM 871 N N . ALA A 1 111 ? 2.198 -20.896 7.629 1.00 79.62 111 ALA A N 1
ATOM 872 C CA . ALA A 1 111 ? 1.548 -21.589 8.738 1.00 79.62 111 ALA A CA 1
ATOM 873 C C . ALA A 1 111 ? 1.319 -20.679 9.958 1.00 79.62 111 ALA A C 1
ATOM 875 O O . ALA A 1 111 ? 0.226 -20.650 10.522 1.00 79.62 111 ALA A O 1
ATOM 876 N N . GLN A 1 112 ? 2.320 -19.876 10.332 1.00 80.00 112 GLN A N 1
ATOM 877 C CA . GLN A 1 112 ? 2.170 -18.912 11.423 1.00 80.00 112 GLN A CA 1
ATOM 878 C C . GLN A 1 112 ? 1.180 -17.810 11.099 1.00 80.00 112 GLN A C 1
ATOM 880 O O . GLN A 1 112 ? 0.336 -17.478 11.924 1.00 80.00 112 GLN A O 1
ATOM 885 N N . MET A 1 113 ? 1.261 -17.255 9.894 1.00 87.81 113 MET A N 1
ATOM 886 C CA . MET A 1 113 ? 0.314 -16.238 9.461 1.00 87.81 113 MET A CA 1
ATOM 887 C C . MET A 1 113 ? -1.132 -16.761 9.521 1.00 87.81 113 MET A C 1
ATOM 889 O O . MET A 1 113 ? -2.006 -16.022 9.969 1.00 87.81 113 MET A O 1
ATOM 893 N N . PHE A 1 114 ? -1.384 -18.018 9.134 1.00 86.19 114 PHE A N 1
ATOM 894 C CA . PHE A 1 114 ? -2.709 -18.641 9.237 1.00 86.19 114 PHE A CA 1
ATOM 895 C C . PHE A 1 114 ? -3.158 -18.873 10.678 1.00 86.19 114 PHE A C 1
ATOM 897 O O . PHE A 1 114 ? -4.267 -18.478 11.015 1.00 86.19 114 PHE A O 1
ATOM 904 N N . ALA A 1 115 ? -2.299 -19.382 11.563 1.00 80.00 115 ALA A N 1
ATOM 905 C CA . ALA A 1 115 ? -2.648 -19.493 12.983 1.00 80.00 115 ALA A CA 1
ATOM 906 C C . ALA A 1 115 ? -3.028 -18.123 13.587 1.00 80.00 115 ALA A C 1
ATOM 908 O O . ALA A 1 115 ? -3.988 -17.988 14.343 1.00 80.00 115 ALA A O 1
ATOM 909 N N . PHE A 1 116 ? -2.313 -17.064 13.196 1.00 84.25 116 PHE A N 1
ATOM 910 C CA . PHE A 1 116 ? -2.637 -15.698 13.612 1.00 84.25 116 PHE A CA 1
ATOM 911 C C . PHE A 1 116 ? -3.937 -15.168 13.028 1.00 84.25 116 PHE A C 1
ATOM 913 O O . PHE A 1 116 ? -4.692 -14.494 13.729 1.00 84.25 116 PHE A O 1
ATOM 920 N N . ARG A 1 117 ? -4.178 -15.433 11.745 1.00 89.56 117 ARG A N 1
ATOM 921 C CA . ARG A 1 117 ? -5.444 -15.119 11.090 1.00 89.56 117 ARG A CA 1
ATOM 922 C C . ARG A 1 117 ? -6.596 -15.752 11.865 1.00 89.56 117 ARG A C 1
ATOM 924 O O . ARG A 1 117 ? -7.550 -15.051 12.191 1.00 89.56 117 ARG A O 1
ATOM 931 N N . ASP A 1 118 ? -6.460 -17.025 12.213 1.00 87.69 118 ASP A N 1
ATOM 932 C CA . ASP A 1 118 ? -7.505 -17.788 12.884 1.00 87.69 118 ASP A CA 1
ATOM 933 C C . ASP A 1 118 ? -7.783 -17.251 14.299 1.00 87.69 118 ASP A C 1
ATOM 935 O O . ASP A 1 118 ? -8.940 -17.107 14.691 1.00 87.69 118 ASP A O 1
ATOM 939 N N . TYR A 1 119 ? -6.745 -16.822 15.027 1.00 85.38 119 TYR A N 1
ATOM 940 C CA . TYR A 1 119 ? -6.912 -16.110 16.299 1.00 85.38 119 TYR A CA 1
ATOM 941 C C . TYR A 1 119 ? -7.639 -14.763 16.146 1.00 85.38 119 TYR A C 1
ATOM 943 O O . TYR A 1 119 ? -8.461 -14.410 16.987 1.00 85.38 119 TYR A O 1
ATOM 951 N N . ILE A 1 120 ? -7.359 -13.977 15.099 1.00 90.12 120 ILE A N 1
ATOM 952 C CA . ILE A 1 120 ? -8.014 -12.666 14.927 1.00 90.12 120 ILE A CA 1
ATOM 953 C C . ILE A 1 120 ? -9.525 -12.829 14.752 1.00 90.12 120 ILE A C 1
ATOM 955 O O . ILE A 1 120 ? -10.284 -12.004 15.264 1.00 90.12 120 ILE A O 1
ATOM 959 N N . TYR A 1 121 ? -9.978 -13.918 14.123 1.00 91.44 121 TYR A N 1
ATOM 960 C CA . TYR A 1 121 ? -11.405 -14.214 14.050 1.00 91.44 121 TYR A CA 1
ATOM 961 C C . TYR A 1 121 ? -12.060 -14.317 15.425 1.00 91.44 121 TYR A C 1
ATOM 963 O O . TYR A 1 121 ? -13.253 -14.065 15.517 1.00 91.44 121 TYR A O 1
ATOM 971 N N . THR A 1 122 ? -11.339 -14.627 16.503 1.00 89.56 122 THR A N 1
ATOM 972 C CA . THR A 1 122 ? -11.930 -14.759 17.842 1.00 89.56 122 THR A CA 1
ATOM 973 C C . THR A 1 122 ? -11.905 -13.465 18.660 1.00 89.56 122 THR A C 1
ATOM 975 O O . THR A 1 122 ? -12.374 -13.473 19.797 1.00 89.56 122 THR A O 1
ATOM 978 N N . THR A 1 123 ? -11.351 -12.355 18.154 1.00 90.38 123 THR A N 1
ATOM 979 C CA . THR A 1 123 ? -11.191 -11.138 18.970 1.00 90.38 123 THR A CA 1
ATOM 980 C C . THR A 1 123 ? -12.442 -10.253 18.964 1.00 90.38 123 THR A C 1
ATOM 982 O O . THR A 1 123 ? -13.138 -10.178 17.945 1.00 90.38 123 THR A O 1
ATOM 985 N N . PRO A 1 124 ? -12.735 -9.531 20.067 1.00 92.94 124 PRO A N 1
ATOM 986 C CA . PRO A 1 124 ? -13.876 -8.614 20.127 1.00 92.94 124 PRO A CA 1
ATOM 987 C C . PRO A 1 124 ? -13.873 -7.558 19.013 1.00 92.94 124 PRO A C 1
ATOM 989 O O . PRO A 1 124 ? -14.923 -7.242 18.460 1.00 92.94 124 PRO A O 1
ATOM 992 N N . GLU A 1 125 ? -12.695 -7.051 18.638 1.00 94.69 125 GLU A N 1
ATOM 993 C CA . GLU A 1 125 ? -12.533 -6.014 17.614 1.00 94.69 125 GLU A CA 1
ATOM 994 C C . GLU A 1 125 ? -12.965 -6.482 16.216 1.00 94.69 125 GLU A C 1
ATOM 996 O O . GLU A 1 125 ? -13.455 -5.676 15.423 1.00 94.69 125 GLU A O 1
ATOM 1001 N N . TYR A 1 126 ? -12.790 -7.772 15.907 1.00 94.69 126 TYR A N 1
ATOM 1002 C CA . TYR A 1 126 ? -13.296 -8.380 14.675 1.00 94.69 126 TYR A CA 1
ATOM 1003 C C . TYR A 1 126 ? -14.780 -8.745 14.804 1.00 94.69 126 TYR A C 1
ATOM 1005 O O . TYR A 1 126 ? -15.588 -8.415 13.933 1.00 94.69 126 TYR A O 1
ATOM 1013 N N . GLN A 1 127 ? -15.152 -9.393 15.913 1.00 95.06 127 GLN A N 1
ATOM 1014 C CA . GLN A 1 127 ? -16.518 -9.866 16.159 1.00 95.06 127 GLN A CA 1
ATOM 1015 C C . GLN A 1 127 ? -17.550 -8.731 16.121 1.00 95.06 127 GLN A C 1
ATOM 1017 O O . GLN A 1 127 ? -18.659 -8.944 15.645 1.00 95.06 127 GLN A O 1
ATOM 1022 N N . ALA A 1 128 ? -17.171 -7.513 16.521 1.00 92.62 128 ALA A N 1
ATOM 1023 C CA . ALA A 1 128 ? -18.036 -6.332 16.482 1.00 92.62 128 ALA A CA 1
ATOM 1024 C C . ALA A 1 128 ? -18.503 -5.917 15.070 1.00 92.62 128 ALA A C 1
ATOM 1026 O O . ALA A 1 128 ? -19.460 -5.152 14.939 1.00 92.62 128 ALA A O 1
ATOM 1027 N N . ILE A 1 129 ? -17.822 -6.365 14.007 1.00 92.56 129 ILE A N 1
ATOM 1028 C CA . ILE A 1 129 ? -18.096 -5.913 12.632 1.00 92.56 129 ILE A CA 1
ATOM 1029 C C . ILE A 1 129 ? -18.213 -7.030 11.596 1.00 92.56 129 ILE A C 1
ATOM 1031 O O . ILE A 1 129 ? -18.472 -6.724 10.432 1.00 92.56 129 ILE A O 1
ATOM 1035 N N . LYS A 1 130 ? -18.032 -8.295 11.989 1.00 91.00 130 LYS A N 1
ATOM 1036 C CA . LYS A 1 130 ? -18.000 -9.441 11.065 1.00 91.00 130 LYS A CA 1
ATOM 1037 C C . LYS A 1 130 ? -19.303 -9.629 10.273 1.00 91.00 130 LYS A C 1
ATOM 1039 O O . LYS A 1 130 ? -19.247 -10.065 9.132 1.00 91.00 130 LYS A O 1
ATOM 1044 N N . ASP A 1 131 ? -20.444 -9.267 10.864 1.00 89.81 131 ASP A N 1
ATOM 1045 C CA . ASP A 1 131 ? -21.780 -9.500 10.294 1.00 89.81 131 ASP A CA 1
ATOM 1046 C C . ASP A 1 131 ? -22.284 -8.308 9.452 1.00 89.81 131 ASP A C 1
ATOM 1048 O O . ASP A 1 131 ? -23.428 -8.282 9.000 1.00 89.81 131 ASP A O 1
ATOM 1052 N N . LYS A 1 132 ? -21.443 -7.287 9.236 1.00 88.50 132 LYS A N 1
ATOM 1053 C CA . LYS A 1 132 ? -21.761 -6.152 8.357 1.00 88.50 132 LYS A CA 1
ATOM 1054 C C . LYS A 1 132 ? -21.583 -6.568 6.891 1.00 88.50 132 LYS A C 1
ATOM 1056 O O . LYS A 1 132 ? -20.685 -7.333 6.566 1.00 88.50 132 LYS A O 1
ATOM 1061 N N . GLN A 1 133 ? -22.375 -5.997 5.981 1.00 86.38 133 GLN A N 1
ATOM 1062 C CA . GLN A 1 133 ? -22.457 -6.423 4.571 1.00 86.38 133 GLN A CA 1
ATOM 1063 C C . GLN A 1 133 ? -21.126 -6.393 3.800 1.00 86.38 133 GLN A C 1
ATOM 1065 O O . GLN A 1 133 ? -20.973 -7.095 2.807 1.00 86.38 133 GLN A O 1
ATOM 1070 N N . SER A 1 134 ? -20.173 -5.545 4.194 1.00 84.38 134 SER A N 1
ATOM 1071 C CA . SER A 1 134 ? -18.866 -5.476 3.535 1.00 84.38 134 SER A CA 1
ATOM 1072 C C . SER A 1 134 ? -17.844 -6.347 4.253 1.00 84.38 134 SER A C 1
ATOM 1074 O O . SER A 1 134 ? -17.742 -6.219 5.470 1.00 84.38 134 SER A O 1
ATOM 1076 N N . ASP A 1 135 ? -16.990 -7.056 3.514 1.00 87.62 135 ASP A N 1
ATOM 1077 C CA . ASP A 1 135 ? -15.992 -7.954 4.105 1.00 87.62 135 ASP A CA 1
ATOM 1078 C C . ASP A 1 135 ? -15.132 -7.284 5.193 1.00 87.62 135 ASP A C 1
ATOM 1080 O O . ASP A 1 135 ? -14.428 -6.290 4.944 1.00 87.62 135 ASP A O 1
ATOM 1084 N N . ALA A 1 136 ? -15.162 -7.866 6.395 1.00 91.19 136 ALA A N 1
ATOM 1085 C CA . ALA A 1 136 ? -14.269 -7.533 7.505 1.00 91.19 136 ALA A CA 1
ATOM 1086 C C . ALA A 1 136 ? -12.853 -8.089 7.295 1.00 91.19 136 ALA A C 1
ATOM 1088 O O . ALA A 1 136 ? -11.894 -7.568 7.862 1.00 91.19 136 ALA A O 1
ATOM 1089 N N . VAL A 1 137 ? -12.707 -9.104 6.443 1.00 93.88 137 VAL A N 1
ATOM 1090 C CA . VAL A 1 137 ? -11.429 -9.721 6.093 1.00 93.88 137 VAL A CA 1
ATOM 1091 C C . VAL A 1 137 ? -11.275 -9.803 4.577 1.00 93.88 137 VAL A C 1
ATOM 1093 O O . VAL A 1 137 ? -12.204 -10.133 3.851 1.00 93.88 137 VAL A O 1
ATOM 1096 N N . LYS A 1 138 ? -10.082 -9.496 4.076 1.00 92.75 138 LYS A N 1
ATOM 1097 C CA . LYS A 1 138 ? -9.682 -9.765 2.694 1.00 92.75 138 LYS A CA 1
ATOM 1098 C C . LYS A 1 138 ?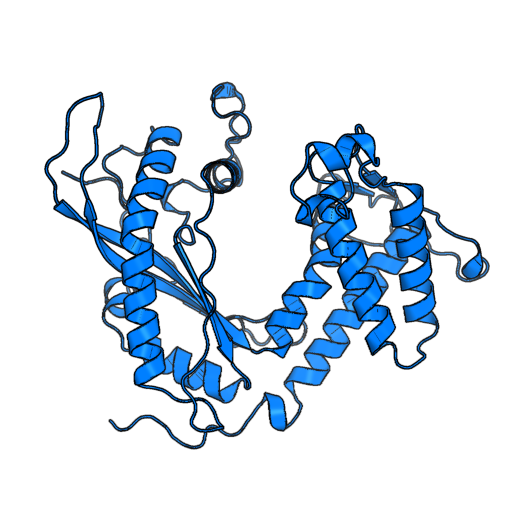 -8.529 -10.740 2.724 1.00 92.75 138 LYS A C 1
ATOM 1100 O O . LYS A 1 138 ? -7.384 -10.312 2.872 1.00 92.75 138 LYS A O 1
ATOM 1105 N N . ASP A 1 139 ? -8.848 -12.017 2.599 1.00 90.88 139 ASP A N 1
ATOM 1106 C CA . ASP A 1 139 ? -7.864 -13.084 2.512 1.00 90.88 139 ASP A CA 1
ATOM 1107 C C . ASP A 1 139 ? -7.556 -13.376 1.035 1.00 90.88 139 ASP A C 1
ATOM 1109 O O . ASP A 1 139 ? -8.430 -13.773 0.263 1.00 90.88 139 ASP A O 1
ATOM 1113 N N . LEU A 1 140 ? -6.329 -13.076 0.599 1.00 87.25 140 LEU A N 1
ATOM 1114 C CA . LEU A 1 140 ? -5.863 -13.406 -0.753 1.00 87.25 140 LEU A CA 1
ATOM 1115 C C . LEU A 1 140 ? -5.206 -14.787 -0.836 1.00 87.25 140 LEU A C 1
ATOM 1117 O O . LEU A 1 140 ? -4.892 -15.227 -1.938 1.00 87.25 140 LEU A O 1
ATOM 1121 N N . TRP A 1 141 ? -4.979 -15.452 0.293 1.00 83.44 141 TRP A N 1
ATOM 1122 C CA . TRP A 1 141 ? -4.442 -16.806 0.337 1.00 83.44 141 TRP A CA 1
ATOM 1123 C C . TRP A 1 141 ? -5.515 -17.871 0.123 1.00 83.44 141 TRP A C 1
ATOM 1125 O O . TRP A 1 141 ? -5.199 -18.923 -0.419 1.00 83.44 141 TRP A O 1
ATOM 1135 N N . GLU A 1 142 ? -6.767 -17.576 0.476 1.00 83.19 142 GLU A N 1
ATOM 1136 C CA . GLU A 1 142 ? -7.927 -18.439 0.188 1.00 83.19 142 GLU A CA 1
ATOM 1137 C C . GLU A 1 142 ? -8.414 -18.332 -1.258 1.00 83.19 142 GLU A C 1
ATOM 1139 O O . GLU A 1 142 ? -9.170 -19.170 -1.742 1.00 83.19 142 GLU A O 1
ATOM 1144 N N . LYS A 1 143 ? -7.965 -17.304 -1.981 1.00 76.12 143 LYS A N 1
ATOM 1145 C CA . LYS A 1 143 ? -8.180 -17.219 -3.422 1.00 76.12 143 LYS A CA 1
ATOM 1146 C C . LYS A 1 143 ? -7.141 -18.127 -4.055 1.00 76.12 143 LYS A C 1
ATOM 1148 O O . LYS A 1 143 ? -5.954 -17.860 -3.895 1.00 76.12 143 LYS A O 1
ATOM 1153 N N . GLU A 1 144 ? -7.568 -19.168 -4.763 1.00 69.12 144 GLU A N 1
ATOM 1154 C CA . GLU A 1 144 ? -6.738 -20.189 -5.434 1.00 69.12 144 GLU A CA 1
ATOM 1155 C C . GLU A 1 144 ? -5.877 -19.629 -6.595 1.00 69.12 144 GLU A C 1
ATOM 1157 O O . GLU A 1 144 ? -5.759 -20.195 -7.676 1.00 69.12 144 GLU A O 1
ATOM 1162 N N . ILE A 1 145 ? -5.271 -18.463 -6.396 1.00 67.31 145 ILE A N 1
ATOM 1163 C CA . ILE A 1 145 ? -4.488 -17.699 -7.352 1.00 67.31 145 ILE A CA 1
ATOM 1164 C C . ILE A 1 145 ? -3.021 -17.888 -6.977 1.00 67.31 145 ILE A C 1
ATOM 1166 O O . ILE A 1 145 ? -2.596 -17.466 -5.906 1.00 67.31 145 ILE A O 1
ATOM 1170 N N . LEU A 1 146 ? -2.218 -18.518 -7.832 1.00 61.38 146 LEU A N 1
ATOM 1171 C CA . LEU A 1 146 ? -0.822 -18.839 -7.506 1.00 61.38 146 LEU A CA 1
ATOM 1172 C C . LEU A 1 146 ? 0.135 -17.651 -7.717 1.00 61.38 146 LEU A C 1
ATOM 1174 O O . LEU A 1 146 ? 0.970 -17.377 -6.853 1.00 61.38 146 LEU A O 1
ATOM 1178 N N . ASP A 1 147 ? -0.058 -16.883 -8.792 1.00 62.81 147 ASP A N 1
ATOM 1179 C CA . ASP A 1 147 ? 0.907 -15.884 -9.283 1.00 62.81 147 ASP A CA 1
ATOM 1180 C C . ASP A 1 147 ? 0.554 -14.434 -8.944 1.00 62.81 147 ASP A C 1
ATOM 1182 O O . ASP A 1 147 ? 0.653 -13.524 -9.769 1.00 62.81 147 ASP A O 1
ATOM 1186 N N . GLN A 1 148 ? 0.115 -14.193 -7.712 1.00 67.50 148 GLN A N 1
ATOM 1187 C CA . GLN A 1 148 ? -0.159 -12.839 -7.240 1.00 67.50 148 GLN A CA 1
ATOM 1188 C C . GLN A 1 148 ? 0.396 -12.606 -5.843 1.00 67.50 148 GLN A C 1
ATOM 1190 O O . GLN A 1 148 ? 0.634 -13.527 -5.064 1.00 67.50 148 GLN A O 1
ATOM 1195 N N . TYR A 1 149 ? 0.590 -11.330 -5.524 1.00 75.19 149 TYR A N 1
ATOM 1196 C CA . TYR A 1 149 ? 0.838 -10.903 -4.158 1.00 75.19 149 TYR A CA 1
ATOM 1197 C C . TYR A 1 149 ? -0.337 -11.297 -3.261 1.00 75.19 149 TYR A C 1
ATOM 1199 O O . TYR A 1 149 ? -1.479 -10.918 -3.529 1.00 75.19 149 TYR A O 1
ATOM 1207 N N . LYS A 1 150 ? -0.027 -11.995 -2.168 1.00 82.50 150 LYS A N 1
ATOM 1208 C CA . LYS A 1 150 ? -1.003 -12.441 -1.178 1.00 82.50 150 LYS A CA 1
ATOM 1209 C C . LYS A 1 150 ? -0.738 -11.780 0.163 1.00 82.50 150 LYS A C 1
ATOM 1211 O O . LYS A 1 150 ? 0.382 -11.774 0.669 1.00 82.50 150 LYS A O 1
ATOM 1216 N N . ASP A 1 151 ? -1.791 -11.232 0.742 1.00 88.31 151 ASP A N 1
ATOM 1217 C CA . ASP A 1 151 ? -1.853 -10.834 2.138 1.00 88.31 151 ASP A CA 1
ATOM 1218 C C . ASP A 1 151 ? -3.230 -11.160 2.707 1.00 88.31 151 ASP A C 1
ATOM 1220 O O . ASP A 1 151 ? -4.177 -11.434 1.967 1.00 88.31 151 ASP A O 1
ATOM 1224 N N . VAL A 1 152 ? -3.327 -11.119 4.031 1.00 92.38 152 VAL A N 1
ATOM 1225 C CA . VAL A 1 152 ? -4.615 -11.102 4.723 1.00 92.38 152 VAL A CA 1
ATOM 1226 C C . VAL A 1 152 ? -4.795 -9.711 5.305 1.00 92.38 152 VAL A C 1
ATOM 1228 O O . VAL A 1 152 ? -3.909 -9.204 5.995 1.00 92.38 152 VAL A O 1
ATOM 1231 N N . LYS A 1 153 ? -5.914 -9.053 5.010 1.00 95.00 153 LYS A N 1
ATOM 1232 C CA . LYS A 1 153 ? -6.244 -7.749 5.596 1.00 95.00 153 LYS A CA 1
ATOM 1233 C C . LYS A 1 153 ? -7.476 -7.871 6.464 1.00 95.00 153 LYS A C 1
ATOM 1235 O O . LYS A 1 153 ? -8.555 -8.111 5.936 1.00 95.00 153 LYS A O 1
ATOM 1240 N N . PHE A 1 154 ? -7.320 -7.629 7.753 1.00 96.19 154 PHE A N 1
ATOM 1241 C CA . PHE A 1 154 ? -8.427 -7.456 8.677 1.00 96.19 154 PHE A CA 1
ATOM 1242 C C . PHE A 1 154 ? -8.765 -5.978 8.819 1.00 96.19 154 PHE A C 1
ATOM 1244 O O . PHE A 1 154 ? -7.882 -5.130 8.978 1.00 96.19 154 PHE A O 1
ATOM 1251 N N . PHE A 1 155 ? -10.053 -5.680 8.796 1.00 96.75 155 PHE A N 1
ATOM 1252 C CA . PHE A 1 155 ? -10.596 -4.473 9.386 1.00 96.75 155 PHE A CA 1
ATOM 1253 C C . PHE A 1 155 ? -11.049 -4.819 10.798 1.00 96.75 155 PHE A C 1
ATOM 1255 O O . PHE A 1 155 ? -11.627 -5.880 11.020 1.00 96.75 155 PHE A O 1
ATOM 1262 N N . LEU A 1 156 ? -10.745 -3.938 11.743 1.00 96.25 156 LEU A N 1
ATOM 1263 C CA . LEU A 1 156 ? -11.051 -4.109 13.159 1.00 96.25 156 LEU A CA 1
ATOM 1264 C C . LEU A 1 156 ? -11.719 -2.835 13.669 1.00 96.25 156 LEU A C 1
ATOM 1266 O O . LEU A 1 156 ? -11.337 -1.740 13.247 1.00 96.25 156 LEU A O 1
ATOM 1270 N N . GLN A 1 157 ? -12.687 -2.967 14.571 1.00 95.94 157 GLN A N 1
ATOM 1271 C CA . GLN A 1 157 ? -13.293 -1.831 15.258 1.00 95.94 157 GLN A CA 1
ATOM 1272 C C . GLN A 1 157 ? -12.615 -1.617 16.608 1.00 95.94 157 GLN A C 1
ATOM 1274 O O . GLN A 1 157 ? -12.525 -2.534 17.421 1.00 95.94 157 GLN A O 1
ATOM 1279 N N . VAL A 1 158 ? -12.153 -0.391 16.847 1.00 95.69 158 VAL A N 1
ATOM 1280 C CA . VAL A 1 158 ? -11.656 0.049 18.153 1.00 95.69 158 VAL A CA 1
ATOM 1281 C C . VAL A 1 158 ? -12.487 1.220 18.648 1.00 95.69 158 VAL A C 1
ATOM 1283 O O . VAL A 1 158 ? -12.863 2.096 17.872 1.00 95.69 158 VAL A O 1
ATOM 1286 N N . GLU A 1 159 ? -12.731 1.256 19.950 1.00 95.25 159 GLU A N 1
ATOM 1287 C CA . GLU A 1 159 ? -13.443 2.357 20.590 1.00 95.25 159 GLU A CA 1
ATOM 1288 C C . GLU A 1 159 ? -12.464 3.472 20.996 1.00 95.25 159 GLU A C 1
ATOM 1290 O O . GLU A 1 159 ? -11.415 3.217 21.610 1.00 95.25 159 GLU A O 1
ATOM 1295 N N . ILE A 1 160 ? -12.803 4.716 20.650 1.00 95.62 160 ILE A N 1
ATOM 1296 C CA . ILE A 1 160 ? -12.023 5.919 20.971 1.00 95.62 160 ILE A CA 1
ATOM 1297 C C . ILE A 1 160 ? -12.903 6.976 21.634 1.00 95.62 160 ILE A C 1
ATOM 1299 O O . ILE A 1 160 ? -14.042 7.174 21.229 1.00 95.62 160 ILE A O 1
ATOM 1303 N N . ASP A 1 161 ? -12.362 7.708 22.607 1.00 94.12 161 ASP A N 1
ATOM 1304 C CA . ASP A 1 161 ? -13.067 8.851 23.188 1.00 94.12 161 ASP A CA 1
ATOM 1305 C C . ASP A 1 161 ? -12.716 10.128 22.428 1.00 94.12 161 ASP A C 1
ATOM 1307 O O . ASP A 1 161 ? -11.592 10.627 22.529 1.00 94.12 161 ASP A O 1
ATOM 1311 N N . PHE A 1 162 ? -13.675 10.678 21.689 1.00 93.56 162 PHE A N 1
ATOM 1312 C CA . PHE A 1 162 ? -13.449 11.783 20.766 1.00 93.56 162 PHE A CA 1
ATOM 1313 C C . PHE A 1 162 ? -14.473 12.913 20.935 1.00 93.56 162 PHE A C 1
ATOM 1315 O O . PHE A 1 162 ? -15.617 12.705 21.339 1.00 93.56 162 PHE A O 1
ATOM 1322 N N . SER A 1 163 ? -14.033 14.128 20.621 1.00 89.50 163 SER A N 1
ATOM 1323 C CA . SER A 1 163 ? -14.844 15.342 20.512 1.00 89.50 163 SER A CA 1
ATOM 1324 C C . SER A 1 163 ? -14.279 16.197 19.385 1.00 89.50 163 SER A C 1
ATOM 1326 O O . SER A 1 163 ? -13.059 16.276 19.239 1.00 89.50 163 SER A O 1
ATOM 1328 N N . THR A 1 164 ? -15.140 16.889 18.651 1.00 88.00 164 THR A N 1
ATOM 1329 C CA . THR A 1 164 ? -14.760 17.811 17.577 1.00 88.00 164 THR A CA 1
ATOM 1330 C C . THR A 1 164 ? -15.539 19.125 17.696 1.00 88.00 164 THR A C 1
ATOM 1332 O O . THR A 1 164 ? -16.225 19.367 18.692 1.00 88.00 164 THR A O 1
ATOM 1335 N N . LYS A 1 165 ? -15.426 19.998 16.696 1.00 84.62 165 LYS A N 1
ATOM 1336 C CA . LYS A 1 165 ? -16.316 21.142 16.497 1.00 84.62 165 LYS A CA 1
ATOM 1337 C C . LYS A 1 165 ? -17.040 20.972 15.164 1.00 84.62 165 LYS A C 1
ATOM 1339 O O . LYS A 1 165 ? -16.387 20.746 14.151 1.00 84.62 165 LYS A O 1
ATOM 1344 N N . VAL A 1 166 ? -18.361 21.124 15.165 1.00 81.56 166 VAL A N 1
ATOM 1345 C CA . VAL A 1 166 ? -19.188 21.161 13.948 1.00 81.56 166 VAL A CA 1
ATOM 1346 C C . VAL A 1 166 ? -19.762 22.564 13.837 1.00 81.56 166 VAL A C 1
ATOM 1348 O O . VAL A 1 166 ? -20.370 23.047 14.789 1.00 81.56 166 VAL A O 1
ATOM 1351 N N . ASN A 1 167 ? -19.519 23.252 12.719 1.00 82.44 167 ASN A N 1
ATOM 1352 C CA . ASN A 1 167 ? -19.918 24.654 12.525 1.00 82.44 167 ASN A CA 1
ATOM 1353 C C . ASN A 1 167 ? -19.480 25.567 13.689 1.00 82.44 167 ASN A C 1
ATOM 1355 O O . ASN A 1 167 ? -20.254 26.372 14.197 1.00 82.44 167 ASN A O 1
ATOM 1359 N N . ASN A 1 168 ? -18.232 25.399 14.147 1.00 82.19 168 ASN A N 1
ATOM 1360 C CA . ASN A 1 168 ? -17.637 26.073 15.314 1.00 82.19 168 ASN A CA 1
ATOM 1361 C C . ASN A 1 168 ? -18.284 25.776 16.679 1.00 82.19 168 ASN A C 1
ATOM 1363 O O . ASN A 1 168 ? -17.834 26.319 17.690 1.00 82.19 168 ASN A O 1
ATOM 1367 N N . VAL A 1 169 ? -19.251 24.861 16.751 1.00 83.38 169 VAL A N 1
ATOM 1368 C CA . VAL A 1 169 ? -19.878 24.430 18.004 1.00 83.38 169 VAL A CA 1
ATOM 1369 C C . VAL A 1 169 ? -19.177 23.168 18.525 1.00 83.38 169 VAL A C 1
ATOM 1371 O O . VAL A 1 169 ? -19.145 22.158 17.816 1.00 83.38 169 VAL A O 1
ATOM 1374 N N . PRO A 1 170 ? -18.599 23.182 19.743 1.00 84.69 170 PRO A N 1
ATOM 1375 C CA . PRO A 1 170 ? -18.001 21.994 20.345 1.00 84.69 170 PRO A CA 1
ATOM 1376 C C . PRO A 1 170 ? -19.015 20.864 20.527 1.00 84.69 170 PRO A C 1
ATOM 1378 O O . PRO A 1 170 ? -20.109 21.068 21.054 1.00 84.69 170 PRO A O 1
ATOM 1381 N N . THR A 1 171 ? -18.632 19.649 20.148 1.00 84.19 171 THR A N 1
ATOM 1382 C CA . THR A 1 171 ? -19.420 18.447 20.419 1.00 84.19 171 THR A CA 1
ATOM 1383 C C . THR A 1 171 ? -19.016 17.857 21.774 1.00 84.19 171 THR A C 1
ATOM 1385 O O . THR A 1 171 ? -17.820 17.823 22.081 1.00 84.19 171 THR A O 1
ATOM 1388 N N . PRO A 1 172 ? -19.949 17.301 22.567 1.00 85.25 172 PRO A N 1
ATOM 1389 C CA . PRO A 1 172 ? -19.593 16.561 23.776 1.00 85.25 172 PRO A CA 1
ATOM 1390 C C . PRO A 1 172 ? -18.616 15.416 23.473 1.00 85.25 172 PRO A C 1
ATOM 1392 O O . PRO A 1 172 ? -18.754 14.753 22.442 1.00 85.25 172 PRO A O 1
ATOM 1395 N N . LYS A 1 173 ? -17.662 15.163 24.379 1.00 89.69 173 LYS A N 1
ATOM 1396 C CA . LYS A 1 173 ? -16.754 14.010 24.291 1.00 89.69 173 LYS A CA 1
ATOM 1397 C C . LYS A 1 173 ? -17.543 12.711 24.435 1.00 89.69 173 LYS A C 1
ATOM 1399 O O . LYS A 1 173 ? -18.348 12.583 25.357 1.00 89.69 173 LYS A O 1
ATOM 1404 N N . LYS A 1 174 ? -17.325 11.768 23.518 1.00 88.38 174 LYS A N 1
ATOM 1405 C CA . LYS A 1 174 ? -18.039 10.487 23.463 1.00 88.38 174 LYS A CA 1
ATOM 1406 C C . LYS A 1 174 ? -17.134 9.364 22.989 1.00 88.38 174 LYS A C 1
ATOM 1408 O O . LYS A 1 174 ? -16.246 9.593 22.172 1.00 88.38 174 LYS A O 1
ATOM 1413 N N . THR A 1 175 ? -17.419 8.159 23.459 1.00 92.88 175 THR A N 1
ATOM 1414 C CA . THR A 1 175 ? -16.840 6.936 22.912 1.00 92.88 175 THR A CA 1
ATOM 1415 C C . THR A 1 175 ? -17.498 6.634 21.564 1.00 92.88 175 THR A C 1
ATOM 1417 O O . THR A 1 175 ? -18.726 6.576 21.478 1.00 92.88 175 THR A O 1
ATOM 1420 N N . ILE A 1 176 ? -16.693 6.511 20.510 1.00 92.50 176 ILE A N 1
ATOM 1421 C CA . ILE A 1 176 ? -17.136 6.206 19.146 1.00 92.50 176 ILE A CA 1
ATOM 1422 C C . ILE A 1 176 ? -16.296 5.070 18.542 1.00 92.50 176 ILE A C 1
ATOM 1424 O O . ILE A 1 176 ? -15.096 4.977 18.834 1.00 92.50 176 ILE A O 1
ATOM 1428 N N . PRO A 1 177 ? -16.879 4.266 17.635 1.00 94.00 177 PRO A N 1
ATOM 1429 C CA . PRO A 1 177 ? -16.137 3.242 16.923 1.00 94.00 177 PRO A CA 1
ATOM 1430 C C . PRO A 1 177 ? -15.311 3.852 15.786 1.00 94.00 177 PRO A C 1
ATOM 1432 O O . PRO A 1 177 ? -15.815 4.645 14.983 1.00 94.00 177 PRO A O 1
ATOM 1435 N N . HIS A 1 178 ? -14.057 3.419 15.668 1.00 95.62 178 HIS A N 1
ATOM 1436 C CA . HIS A 1 178 ? -13.159 3.743 14.562 1.00 95.62 178 HIS A CA 1
ATOM 1437 C C . HIS A 1 178 ? -12.590 2.462 13.943 1.00 95.62 178 HIS A C 1
ATOM 1439 O O . HIS A 1 178 ? -12.213 1.526 14.652 1.00 95.62 178 HIS A O 1
ATOM 1445 N N . ILE A 1 179 ? -12.507 2.417 12.613 1.00 96.94 179 ILE A N 1
ATOM 1446 C CA . ILE A 1 179 ? -12.000 1.253 11.884 1.00 96.94 179 ILE A CA 1
ATOM 1447 C C . ILE A 1 179 ? -10.503 1.399 11.633 1.00 96.94 179 ILE A C 1
ATOM 1449 O O . ILE A 1 179 ? -10.039 2.401 11.080 1.00 96.94 179 ILE A O 1
ATOM 1453 N N . VAL A 1 180 ? -9.757 0.356 11.985 1.00 96.94 180 VAL A N 1
ATOM 1454 C CA . VAL A 1 180 ? -8.319 0.234 11.734 1.00 96.94 180 VAL A CA 1
ATOM 1455 C C . VAL A 1 180 ? -8.024 -0.962 10.831 1.00 96.94 180 VAL A C 1
ATOM 1457 O O . VAL A 1 180 ? -8.789 -1.925 10.787 1.00 96.94 180 VAL A O 1
ATOM 1460 N N . GLU A 1 181 ? -6.907 -0.912 10.101 1.00 96.62 181 GLU A N 1
ATOM 1461 C CA . GLU A 1 181 ? -6.480 -1.998 9.208 1.00 96.62 181 GLU A CA 1
ATOM 1462 C C . GLU A 1 181 ? -5.279 -2.761 9.791 1.00 96.62 181 GLU A C 1
ATOM 1464 O O . GLU A 1 181 ? -4.211 -2.188 10.029 1.00 96.62 181 GLU A O 1
ATOM 1469 N N . LEU A 1 182 ? -5.419 -4.075 9.948 1.00 94.81 182 LEU A N 1
ATOM 1470 C CA . LEU A 1 182 ? -4.326 -4.984 10.273 1.00 94.81 182 LEU A CA 1
ATOM 1471 C C . LEU A 1 182 ? -3.991 -5.843 9.051 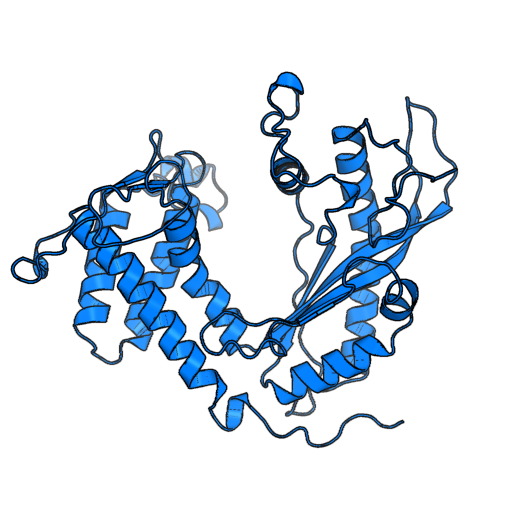1.00 94.81 182 LEU A C 1
ATOM 1473 O O . LEU A 1 182 ? -4.819 -6.611 8.572 1.00 94.81 182 LEU A O 1
ATOM 1477 N N . GLN A 1 183 ? -2.764 -5.721 8.546 1.00 93.19 183 GLN A N 1
ATOM 1478 C CA . GLN A 1 183 ? -2.258 -6.565 7.465 1.00 93.19 183 GLN A CA 1
ATOM 1479 C C . GLN A 1 183 ? -1.387 -7.686 8.035 1.00 93.19 183 GLN A C 1
ATOM 1481 O O . GLN A 1 183 ? -0.424 -7.422 8.756 1.00 93.19 183 GLN A O 1
ATOM 1486 N N . LEU A 1 184 ? -1.682 -8.922 7.658 1.00 91.62 184 LEU A N 1
ATOM 1487 C CA . LEU A 1 184 ? -0.820 -10.072 7.882 1.00 91.62 184 LEU A CA 1
ATOM 1488 C C . LEU A 1 184 ? -0.098 -10.400 6.582 1.00 91.62 184 LEU A C 1
ATOM 1490 O O . LEU A 1 184 ? -0.702 -10.439 5.506 1.00 91.62 184 LEU A O 1
ATOM 1494 N N . ASN A 1 185 ? 1.206 -10.598 6.683 1.00 88.69 185 ASN A N 1
ATOM 1495 C CA . ASN A 1 185 ? 2.055 -10.851 5.536 1.00 88.69 185 ASN A CA 1
ATOM 1496 C C . ASN A 1 185 ? 3.127 -11.874 5.890 1.00 88.69 185 ASN A C 1
ATOM 1498 O O . ASN A 1 185 ? 3.478 -12.017 7.055 1.00 88.69 185 ASN A O 1
ATOM 1502 N N . VAL A 1 186 ? 3.711 -12.521 4.892 1.00 84.12 186 VAL A N 1
ATOM 1503 C CA . VAL A 1 186 ? 4.894 -13.369 5.084 1.00 84.12 186 VAL A CA 1
ATOM 1504 C C . VAL A 1 186 ? 6.098 -12.640 4.492 1.00 84.12 186 VAL A C 1
ATOM 1506 O O . VAL A 1 186 ? 5.955 -11.863 3.546 1.00 84.12 186 VAL A O 1
ATOM 1509 N N . SER A 1 187 ? 7.289 -12.835 5.049 1.00 79.62 187 SER A N 1
ATOM 1510 C CA . SER A 1 187 ? 8.506 -12.091 4.684 1.00 79.62 187 SER A CA 1
ATOM 1511 C C . SER A 1 187 ? 8.763 -12.057 3.174 1.00 79.62 187 SER A C 1
ATOM 1513 O O . SER A 1 187 ? 9.022 -10.996 2.608 1.00 79.62 187 SER A O 1
ATOM 1515 N N . GLN A 1 188 ? 8.577 -13.188 2.498 1.00 76.75 188 GLN A N 1
ATOM 1516 C CA . GLN A 1 188 ? 8.760 -13.336 1.055 1.00 76.75 188 GLN A CA 1
ATOM 1517 C C . GLN A 1 188 ? 7.724 -12.516 0.268 1.00 76.75 188 GLN A C 1
ATOM 1519 O O . GLN A 1 188 ? 8.066 -11.901 -0.738 1.00 76.75 188 GLN A O 1
ATOM 1524 N N . MET A 1 189 ? 6.483 -12.426 0.756 1.00 78.31 189 MET A N 1
ATOM 1525 C CA . MET A 1 189 ? 5.424 -11.598 0.163 1.00 78.31 189 MET A CA 1
ATOM 1526 C C . MET A 1 189 ? 5.628 -10.105 0.430 1.00 78.31 189 MET A C 1
ATOM 1528 O O . MET A 1 189 ? 5.379 -9.272 -0.445 1.00 78.31 189 MET A O 1
ATOM 1532 N N . ALA A 1 190 ? 6.136 -9.741 1.607 1.00 78.88 190 ALA A N 1
ATOM 1533 C CA . ALA A 1 190 ? 6.509 -8.366 1.919 1.00 78.88 190 ALA A CA 1
ATOM 1534 C C . ALA A 1 190 ? 7.663 -7.877 1.020 1.00 78.88 190 ALA A C 1
ATOM 1536 O O . ALA A 1 190 ? 7.645 -6.733 0.550 1.00 78.88 190 ALA A O 1
ATOM 1537 N N . TRP A 1 191 ? 8.632 -8.747 0.722 1.00 76.31 191 TRP A N 1
ATOM 1538 C CA . TRP A 1 191 ? 9.711 -8.478 -0.237 1.00 76.31 191 TRP A CA 1
ATOM 1539 C C . TRP A 1 191 ? 9.156 -8.393 -1.664 1.00 76.31 191 TRP A C 1
ATOM 1541 O O . TRP A 1 191 ? 9.381 -7.388 -2.341 1.00 76.31 191 TRP A O 1
ATOM 1551 N N . GLY A 1 192 ? 8.310 -9.366 -2.026 1.00 76.56 192 GLY A N 1
ATOM 1552 C CA . GLY A 1 192 ? 7.304 -9.341 -3.093 1.00 76.56 192 GLY A CA 1
ATOM 1553 C C . GLY A 1 192 ? 6.824 -7.960 -3.466 1.00 76.56 192 GLY A C 1
ATOM 1554 O O . GLY A 1 192 ? 7.157 -7.365 -4.493 1.00 76.56 192 GLY A O 1
ATOM 1555 N N . LYS A 1 193 ? 6.048 -7.432 -2.532 1.00 79.44 193 LYS A N 1
ATOM 1556 C CA . LYS A 1 193 ? 5.428 -6.121 -2.586 1.00 79.44 193 LYS A CA 1
ATOM 1557 C C . LYS A 1 193 ? 6.448 -5.005 -2.753 1.00 79.44 193 LYS A C 1
ATOM 1559 O O . LYS A 1 193 ? 6.208 -4.077 -3.516 1.00 79.44 193 LYS A O 1
ATOM 1564 N N . THR A 1 194 ? 7.559 -5.060 -2.026 1.00 81.12 194 THR A N 1
ATOM 1565 C CA . THR A 1 194 ? 8.541 -3.970 -1.979 1.00 81.12 194 THR A CA 1
ATOM 1566 C C . THR A 1 194 ? 9.211 -3.758 -3.333 1.00 81.12 194 THR A C 1
ATOM 1568 O O . THR A 1 194 ? 9.289 -2.619 -3.796 1.00 81.12 194 THR A O 1
ATOM 1571 N N . TYR A 1 195 ? 9.627 -4.840 -3.994 1.00 84.69 195 TYR A N 1
ATOM 1572 C CA . TYR A 1 195 ? 10.360 -4.765 -5.259 1.00 84.69 195 TYR A CA 1
ATOM 1573 C C . TYR A 1 195 ? 9.437 -4.882 -6.480 1.00 84.69 195 TYR A C 1
ATOM 1575 O O . TYR A 1 195 ? 9.567 -4.104 -7.425 1.00 84.69 195 TYR A O 1
ATOM 1583 N N . GLY A 1 196 ? 8.428 -5.757 -6.435 1.00 81.50 196 GLY A N 1
ATOM 1584 C CA . GLY A 1 196 ? 7.460 -5.939 -7.522 1.00 81.50 196 GLY A CA 1
ATOM 1585 C C . GLY A 1 196 ? 6.552 -4.727 -7.741 1.00 81.50 196 GLY A C 1
ATOM 1586 O O . GLY A 1 196 ? 6.211 -4.402 -8.881 1.00 81.50 196 GLY A O 1
ATOM 1587 N N . HIS A 1 197 ? 6.211 -3.974 -6.683 1.00 82.44 197 HIS A N 1
ATOM 1588 C CA . HIS A 1 197 ? 5.378 -2.778 -6.841 1.00 82.44 197 HIS A CA 1
ATOM 1589 C C . HIS A 1 197 ? 6.036 -1.683 -7.682 1.00 82.44 197 HIS A C 1
ATOM 1591 O O . HIS A 1 197 ? 5.319 -0.829 -8.201 1.00 82.44 197 HIS A O 1
ATOM 1597 N N . ALA A 1 198 ? 7.364 -1.644 -7.807 1.00 88.25 198 ALA A N 1
ATOM 1598 C CA . ALA A 1 198 ? 8.010 -0.645 -8.654 1.00 88.25 198 ALA A CA 1
ATOM 1599 C C . ALA A 1 198 ? 7.549 -0.786 -10.116 1.00 88.25 198 ALA A C 1
ATOM 1601 O O . ALA A 1 198 ? 7.140 0.205 -10.718 1.00 88.25 198 ALA A O 1
ATOM 1602 N N . PHE A 1 199 ? 7.505 -2.018 -10.625 1.00 87.69 199 PHE A N 1
ATOM 1603 C CA . PHE A 1 199 ? 7.073 -2.334 -11.988 1.00 87.69 199 PHE A CA 1
ATOM 1604 C C . PHE A 1 199 ? 5.550 -2.335 -12.128 1.00 87.69 199 PHE A C 1
ATOM 1606 O O . PHE A 1 199 ? 5.018 -1.749 -13.065 1.00 87.69 199 PHE A O 1
ATOM 1613 N N . TYR A 1 200 ? 4.830 -2.887 -11.148 1.00 82.69 200 TYR A N 1
ATOM 1614 C CA . TYR A 1 200 ? 3.362 -2.873 -11.143 1.00 82.69 200 TYR A CA 1
ATOM 1615 C C . TYR A 1 200 ? 2.776 -1.452 -11.153 1.00 82.69 200 TYR A C 1
ATOM 1617 O O . TYR A 1 200 ? 1.769 -1.182 -11.803 1.00 82.69 200 TYR A O 1
ATOM 1625 N N . ASN A 1 201 ? 3.404 -0.503 -10.451 1.00 83.12 201 ASN A N 1
ATOM 1626 C CA . ASN A 1 201 ? 2.947 0.887 -10.488 1.00 83.12 201 ASN A CA 1
ATOM 1627 C C . ASN A 1 201 ? 3.140 1.525 -11.871 1.00 83.12 201 ASN A C 1
ATOM 1629 O O . ASN A 1 201 ? 2.373 2.420 -12.203 1.00 83.12 201 ASN A O 1
ATOM 1633 N N . LEU A 1 202 ? 4.126 1.085 -12.661 1.00 86.38 202 LEU A N 1
ATOM 1634 C CA . LEU A 1 202 ? 4.284 1.531 -14.046 1.00 86.38 202 LEU A CA 1
ATOM 1635 C C . LEU A 1 202 ? 3.251 0.882 -14.963 1.00 86.38 202 LEU A C 1
ATOM 1637 O O . LEU A 1 202 ? 2.619 1.591 -15.736 1.00 86.38 202 LEU A O 1
ATOM 1641 N N . SER A 1 203 ? 3.024 -0.430 -14.852 1.00 84.88 203 SER A N 1
ATOM 1642 C CA . SER A 1 203 ? 2.043 -1.117 -15.703 1.00 84.88 203 SER A CA 1
ATOM 1643 C C . SER A 1 203 ? 0.62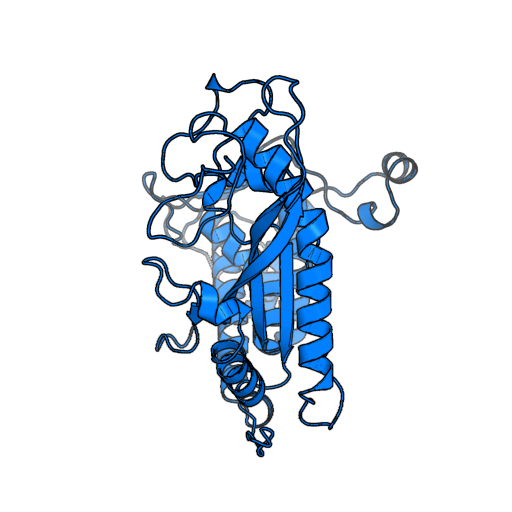2 -0.588 -15.491 1.00 84.88 203 SER A C 1
ATOM 1645 O O . SER A 1 203 ? -0.143 -0.457 -16.437 1.00 84.88 203 SER A O 1
ATOM 1647 N N . ARG A 1 204 ? 0.271 -0.159 -14.273 1.00 83.06 204 ARG A N 1
ATOM 1648 C CA . ARG A 1 204 ? -0.999 0.539 -14.007 1.00 83.06 204 ARG A CA 1
ATOM 1649 C C . ARG A 1 204 ? -1.106 1.925 -14.642 1.00 83.06 204 ARG A C 1
ATOM 1651 O O . ARG A 1 204 ? -2.187 2.499 -14.636 1.00 83.06 204 ARG A O 1
ATOM 1658 N N . LEU A 1 205 ? -0.025 2.508 -15.126 1.00 86.94 205 LEU A N 1
ATOM 1659 C CA . LEU A 1 205 ? -0.067 3.791 -15.825 1.00 86.94 205 LEU A CA 1
ATOM 1660 C C . LEU A 1 205 ? -0.151 3.606 -17.346 1.00 86.94 205 LEU A C 1
ATOM 1662 O O . LEU A 1 205 ? -0.139 4.601 -18.068 1.00 86.94 205 LEU A O 1
ATOM 1666 N N . ALA A 1 206 ? -0.230 2.355 -17.808 1.00 85.50 206 ALA A N 1
ATOM 1667 C CA . ALA A 1 206 ? -0.423 2.001 -19.201 1.00 85.50 206 ALA A CA 1
ATOM 1668 C C . ALA A 1 206 ? -1.890 2.135 -19.620 1.00 85.50 206 ALA A C 1
ATOM 1670 O O . ALA A 1 206 ? -2.795 1.727 -18.879 1.00 85.50 206 ALA A O 1
ATOM 1671 N N . TYR A 1 207 ? -2.104 2.673 -20.816 1.00 87.38 207 TYR A N 1
ATOM 1672 C CA . TYR A 1 207 ? -3.408 2.759 -21.457 1.00 87.38 207 TYR A CA 1
ATOM 1673 C C . TYR A 1 207 ? -3.337 2.271 -22.901 1.00 87.38 207 TYR A C 1
ATOM 1675 O O . TYR A 1 207 ? -2.354 2.540 -23.586 1.00 87.38 207 TYR A O 1
ATOM 1683 N N . ILE A 1 208 ? -4.412 1.609 -23.333 1.00 84.62 208 ILE A N 1
ATOM 1684 C CA . ILE A 1 208 ? -4.736 1.275 -24.726 1.00 84.62 208 ILE A CA 1
ATOM 1685 C C . ILE A 1 208 ? -6.179 1.738 -24.931 1.00 84.62 208 ILE A C 1
ATOM 1687 O O . ILE A 1 208 ? -7.047 1.375 -24.131 1.00 84.62 208 ILE A O 1
ATOM 1691 N N . ASP A 1 209 ? -6.433 2.587 -25.925 1.00 84.88 209 ASP A N 1
ATOM 1692 C CA . ASP A 1 209 ? -7.774 3.106 -26.248 1.00 84.88 209 ASP A CA 1
ATOM 1693 C C . ASP A 1 209 ? -8.553 3.649 -25.035 1.00 84.88 209 ASP A C 1
ATOM 1695 O O . ASP A 1 209 ? -9.722 3.331 -24.802 1.00 84.88 209 ASP A O 1
ATOM 1699 N N . GLY A 1 210 ? -7.880 4.425 -24.180 1.00 79.81 210 GLY A N 1
ATOM 1700 C CA . GLY A 1 210 ? -8.490 5.011 -22.980 1.00 79.81 210 GLY A CA 1
ATOM 1701 C C . GLY A 1 210 ? -8.805 4.014 -21.855 1.00 79.81 210 GLY A C 1
ATOM 1702 O O . GLY A 1 210 ? -9.292 4.420 -20.798 1.00 79.81 210 GLY A O 1
ATOM 1703 N N . LYS A 1 211 ? -8.468 2.728 -22.012 1.00 82.19 211 LYS A N 1
ATOM 1704 C CA . LYS A 1 211 ? -8.596 1.698 -20.972 1.00 82.19 211 LYS A CA 1
ATOM 1705 C C . LYS A 1 211 ? -7.250 1.412 -20.322 1.00 82.19 211 LYS A C 1
ATOM 1707 O O . LYS A 1 211 ? -6.251 1.211 -21.004 1.00 82.19 211 LYS A O 1
ATOM 1712 N N . GLN A 1 212 ? -7.242 1.344 -18.992 1.00 82.12 212 GLN A N 1
ATOM 1713 C CA . GLN A 1 212 ? -6.058 0.984 -18.213 1.00 82.12 212 GLN A CA 1
ATOM 1714 C C . GLN A 1 212 ? -5.691 -0.483 -18.478 1.00 82.12 212 GLN A C 1
ATOM 1716 O O . GLN A 1 212 ? -6.272 -1.398 -17.891 1.00 82.12 212 GLN A O 1
ATOM 1721 N N . LYS A 1 213 ? -4.740 -0.704 -19.384 1.00 84.06 213 LYS A N 1
ATOM 1722 C CA . LYS A 1 213 ? -4.288 -2.022 -19.834 1.00 84.06 213 LYS A CA 1
ATOM 1723 C C . LYS A 1 213 ? -2.822 -1.913 -20.239 1.00 84.06 213 LYS A C 1
ATOM 1725 O O . LYS A 1 213 ? -2.444 -0.970 -20.923 1.00 84.06 213 LYS A O 1
ATOM 1730 N N . PHE A 1 214 ? -2.010 -2.875 -19.805 1.00 84.88 214 PHE A N 1
ATOM 1731 C CA . PHE A 1 214 ? -0.594 -2.951 -20.155 1.00 84.88 214 PHE A CA 1
ATOM 1732 C C . PHE A 1 214 ? -0.343 -4.150 -21.064 1.00 84.88 214 PHE A C 1
ATOM 1734 O O . PHE A 1 214 ? -0.561 -5.287 -20.645 1.00 84.88 214 PHE A O 1
ATOM 1741 N N . VAL A 1 215 ? 0.125 -3.882 -22.281 1.00 86.12 215 VAL A N 1
ATOM 1742 C CA . VAL A 1 215 ? 0.592 -4.879 -23.249 1.00 86.12 215 VAL A CA 1
ATOM 1743 C C . VAL A 1 215 ? 1.906 -4.341 -23.809 1.00 86.12 215 VAL A C 1
ATOM 1745 O O . VAL A 1 215 ? 1.933 -3.311 -24.470 1.00 86.12 215 VAL A O 1
ATOM 1748 N N . TRP A 1 216 ? 3.023 -4.951 -23.419 1.00 85.88 216 TRP A N 1
ATOM 1749 C CA . TRP A 1 216 ? 4.350 -4.345 -23.576 1.00 85.88 216 TRP A CA 1
ATOM 1750 C C . TRP A 1 216 ? 4.837 -4.292 -25.033 1.00 85.88 216 TRP A C 1
ATOM 1752 O O . TRP A 1 216 ? 5.668 -3.447 -25.361 1.00 85.88 216 TRP A O 1
ATOM 1762 N N . ASP A 1 217 ? 4.323 -5.177 -25.882 1.00 86.75 217 ASP A N 1
ATOM 1763 C CA . ASP A 1 217 ? 4.637 -5.329 -27.303 1.00 86.75 217 ASP A CA 1
ATOM 1764 C C . ASP A 1 217 ? 3.601 -4.679 -28.236 1.00 86.75 217 ASP A C 1
ATOM 1766 O O . ASP A 1 217 ? 3.799 -4.663 -29.449 1.00 86.75 217 ASP A O 1
ATOM 1770 N N . ASP A 1 218 ? 2.543 -4.090 -27.679 1.00 87.38 218 ASP A N 1
ATOM 1771 C CA . ASP A 1 218 ? 1.496 -3.382 -28.417 1.00 87.38 218 ASP A CA 1
ATOM 1772 C C . ASP A 1 218 ? 1.898 -1.920 -28.662 1.00 87.38 218 ASP A C 1
ATOM 1774 O O . ASP A 1 218 ? 2.258 -1.193 -27.731 1.00 87.38 218 ASP A O 1
ATOM 1778 N N . THR A 1 219 ? 1.842 -1.478 -29.919 1.00 90.94 219 THR A N 1
ATOM 1779 C CA . THR A 1 219 ? 2.198 -0.110 -30.316 1.00 90.94 219 THR A CA 1
ATOM 1780 C C . THR A 1 219 ? 1.187 0.941 -29.874 1.00 90.94 219 THR A C 1
ATOM 1782 O O . THR A 1 219 ? 1.552 2.110 -29.805 1.00 90.94 219 THR A O 1
ATOM 1785 N N . ASP A 1 220 ? -0.042 0.559 -29.534 1.00 90.06 220 ASP A N 1
ATOM 1786 C CA . ASP A 1 220 ? -1.065 1.481 -29.026 1.00 90.06 220 ASP A CA 1
ATOM 1787 C C . ASP A 1 220 ? -0.989 1.631 -27.498 1.00 90.06 220 ASP A C 1
ATOM 1789 O O . ASP A 1 220 ? -1.622 2.508 -26.903 1.00 90.06 220 ASP A O 1
ATOM 1793 N N . CYS A 1 221 ? -0.167 0.810 -26.838 1.00 88.69 221 CYS A N 1
ATOM 1794 C CA . CYS A 1 221 ? 0.025 0.861 -25.399 1.00 88.69 221 CYS A CA 1
ATOM 1795 C C . CYS A 1 221 ? 1.034 1.949 -24.998 1.00 88.69 221 CYS A C 1
ATOM 1797 O O . CYS A 1 221 ? 2.205 1.937 -25.381 1.00 88.69 221 CYS A O 1
ATOM 1799 N N . VAL A 1 222 ? 0.607 2.882 -24.142 1.00 93.44 222 VAL A N 1
ATOM 1800 C CA . VAL A 1 222 ? 1.461 3.982 -23.661 1.00 93.44 222 VAL A CA 1
ATOM 1801 C C . VAL A 1 222 ? 1.441 4.059 -22.145 1.00 93.44 222 VAL A C 1
ATOM 1803 O O . VAL A 1 222 ? 0.385 4.219 -21.534 1.00 93.44 222 VAL A O 1
ATOM 1806 N N . ILE A 1 223 ? 2.620 4.021 -21.521 1.00 92.50 223 ILE A N 1
ATOM 1807 C CA . ILE A 1 223 ? 2.777 4.302 -20.091 1.00 92.50 223 ILE A CA 1
ATOM 1808 C C . ILE A 1 223 ? 3.066 5.790 -19.914 1.00 92.50 223 ILE A C 1
ATOM 1810 O O . ILE A 1 223 ? 4.093 6.286 -20.382 1.00 92.50 223 ILE A O 1
ATOM 1814 N N . THR A 1 224 ? 2.214 6.492 -19.164 1.00 93.06 224 THR A N 1
ATOM 1815 C CA . THR A 1 224 ? 2.436 7.906 -18.824 1.00 93.06 224 THR A CA 1
ATOM 1816 C C . THR A 1 224 ? 2.598 8.084 -17.320 1.00 93.06 224 THR A C 1
ATOM 1818 O O . THR A 1 224 ? 1.638 7.993 -16.559 1.00 93.06 224 THR A O 1
ATOM 1821 N N . VAL A 1 225 ? 3.821 8.377 -16.874 1.00 91.31 225 VAL A N 1
ATOM 1822 C CA . VAL A 1 225 ? 4.119 8.708 -15.477 1.00 91.31 225 VAL A CA 1
ATOM 1823 C C . VAL A 1 225 ? 3.965 10.212 -15.255 1.00 91.31 225 VAL A C 1
ATOM 1825 O O . VAL A 1 225 ? 4.734 10.986 -15.841 1.00 91.31 225 VAL A O 1
ATOM 1828 N N . PRO A 1 226 ? 3.034 10.643 -14.384 1.00 88.81 226 PRO A N 1
ATOM 1829 C CA . PRO A 1 226 ? 2.850 12.050 -14.057 1.00 88.81 226 PRO A CA 1
ATOM 1830 C C . PRO A 1 226 ? 4.124 12.704 -13.510 1.00 88.81 226 PRO A C 1
ATOM 1832 O O . PRO A 1 226 ? 4.927 12.085 -12.803 1.00 88.81 226 PRO A O 1
ATOM 1835 N N . ALA A 1 227 ? 4.315 13.970 -13.873 1.00 87.56 227 ALA A N 1
ATOM 1836 C CA . ALA A 1 227 ? 5.520 14.744 -13.586 1.00 87.56 227 ALA A CA 1
ATOM 1837 C C . ALA A 1 227 ? 5.767 14.914 -12.071 1.00 87.56 227 ALA A C 1
ATOM 1839 O O . ALA A 1 227 ? 6.892 14.784 -11.591 1.00 87.56 227 ALA A O 1
ATOM 1840 N N . ASP A 1 228 ? 4.690 15.115 -11.316 1.00 84.06 228 ASP A N 1
ATOM 1841 C CA . ASP A 1 228 ? 4.628 15.351 -9.871 1.00 84.06 228 ASP A CA 1
ATOM 1842 C C . ASP A 1 228 ? 4.976 14.123 -9.011 1.00 84.06 228 ASP A C 1
ATOM 1844 O O . ASP A 1 228 ? 5.273 14.262 -7.823 1.00 84.06 228 ASP A O 1
ATOM 1848 N N . ILE A 1 229 ? 4.997 12.919 -9.591 1.00 84.69 229 ILE A N 1
ATOM 1849 C CA . ILE A 1 229 ? 5.394 11.690 -8.881 1.00 84.69 229 ILE A CA 1
ATOM 1850 C C . ILE A 1 229 ? 6.625 11.008 -9.480 1.00 84.69 229 ILE A C 1
ATOM 1852 O O . ILE A 1 229 ? 7.087 9.989 -8.953 1.00 84.69 229 ILE A O 1
ATOM 1856 N N . SER A 1 230 ? 7.161 11.532 -10.582 1.00 87.06 230 SER A N 1
ATOM 1857 C CA . SER A 1 230 ? 8.139 10.817 -11.397 1.00 87.06 230 SER A CA 1
ATOM 1858 C C . SER A 1 230 ? 9.435 10.507 -10.633 1.00 87.06 230 SER A C 1
ATOM 1860 O O . SER A 1 230 ? 9.991 9.422 -10.793 1.00 87.06 230 SER A O 1
ATOM 1862 N N . GLY A 1 231 ? 9.907 11.410 -9.764 1.00 87.56 231 GLY A N 1
ATOM 1863 C CA . GLY A 1 231 ? 11.127 11.197 -8.972 1.00 87.56 231 GLY A CA 1
ATOM 1864 C C . GLY A 1 231 ? 10.971 10.062 -7.957 1.00 87.56 231 GLY A C 1
ATOM 1865 O O . GLY A 1 231 ? 11.834 9.194 -7.816 1.00 87.56 231 GLY A O 1
ATOM 1866 N N . LYS A 1 232 ? 9.798 9.985 -7.320 1.00 88.38 232 LYS A N 1
ATOM 1867 C CA . LYS A 1 232 ? 9.437 8.886 -6.413 1.00 88.38 232 LYS A CA 1
ATOM 1868 C C . LYS A 1 232 ? 9.375 7.542 -7.136 1.00 88.38 232 LYS A C 1
ATOM 1870 O O . LYS A 1 232 ? 9.798 6.532 -6.573 1.00 88.38 232 LYS A O 1
ATOM 1875 N N . VAL A 1 233 ? 8.846 7.521 -8.360 1.00 88.56 233 VAL A N 1
ATOM 1876 C CA . VAL A 1 233 ? 8.821 6.320 -9.206 1.00 88.56 233 VAL A CA 1
ATOM 1877 C C . VAL A 1 233 ? 10.246 5.883 -9.556 1.00 88.56 233 VAL A C 1
ATOM 1879 O O . VAL A 1 233 ? 10.585 4.722 -9.333 1.00 88.56 233 VAL A O 1
ATOM 1882 N N . ALA A 1 234 ? 11.111 6.809 -9.978 1.00 90.38 234 ALA A N 1
ATOM 1883 C CA . ALA A 1 234 ? 12.511 6.521 -10.290 1.00 90.38 234 ALA A CA 1
ATOM 1884 C C . ALA A 1 234 ? 13.290 5.943 -9.096 1.00 90.38 234 ALA A C 1
ATOM 1886 O O . ALA A 1 234 ? 14.012 4.961 -9.251 1.00 90.38 234 ALA A O 1
ATOM 1887 N N . ASN A 1 235 ? 13.098 6.488 -7.888 1.00 90.69 235 ASN A N 1
ATOM 1888 C CA . ASN A 1 235 ? 13.743 5.964 -6.677 1.00 90.69 235 ASN A CA 1
ATOM 1889 C C . ASN A 1 235 ? 13.340 4.510 -6.389 1.00 90.69 235 ASN A C 1
ATOM 1891 O O . ASN A 1 235 ? 14.197 3.686 -6.077 1.00 90.69 235 ASN A O 1
ATOM 1895 N N . LYS A 1 236 ? 12.049 4.180 -6.537 1.00 91.00 236 LYS A N 1
ATOM 1896 C CA . LYS A 1 236 ? 11.556 2.805 -6.362 1.00 91.00 236 LYS A CA 1
ATOM 1897 C C . LYS A 1 236 ? 12.112 1.857 -7.420 1.00 91.00 236 LYS A C 1
ATOM 1899 O O . LYS A 1 236 ? 12.513 0.749 -7.076 1.00 91.00 236 LYS A O 1
ATOM 1904 N N . LEU A 1 237 ? 12.151 2.296 -8.681 1.00 91.81 237 LEU A N 1
ATOM 1905 C CA . LEU A 1 237 ? 12.724 1.512 -9.774 1.00 91.81 237 LEU A CA 1
ATOM 1906 C C . LEU A 1 237 ? 14.202 1.236 -9.530 1.00 91.81 237 LEU A C 1
ATOM 1908 O O . LEU A 1 237 ? 14.600 0.083 -9.614 1.00 91.81 237 LEU A O 1
ATOM 1912 N N . ARG A 1 238 ? 14.995 2.243 -9.142 1.00 92.56 238 ARG A N 1
ATOM 1913 C CA . ARG A 1 238 ? 16.418 2.062 -8.817 1.00 92.56 238 ARG A CA 1
ATOM 1914 C C . ARG A 1 238 ? 16.620 0.942 -7.794 1.00 92.56 238 ARG A C 1
ATOM 1916 O O . ARG A 1 238 ? 17.406 0.034 -8.035 1.00 92.56 238 ARG A O 1
ATOM 1923 N N . THR A 1 239 ? 15.881 0.973 -6.684 1.00 91.19 239 THR A N 1
ATOM 1924 C CA . THR A 1 239 ? 15.963 -0.069 -5.649 1.00 91.19 239 THR A CA 1
ATOM 1925 C C . THR A 1 239 ? 15.555 -1.447 -6.177 1.00 91.19 239 THR A C 1
ATOM 1927 O O . THR A 1 239 ? 16.248 -2.429 -5.919 1.00 91.19 239 THR A O 1
ATOM 1930 N N . ALA A 1 240 ? 14.460 -1.533 -6.934 1.00 91.69 240 ALA A N 1
ATOM 1931 C CA . ALA A 1 240 ? 13.966 -2.803 -7.460 1.00 91.69 240 ALA A CA 1
ATOM 1932 C C . ALA A 1 240 ? 14.883 -3.405 -8.540 1.00 91.69 240 ALA A C 1
ATOM 1934 O O . ALA A 1 240 ? 15.091 -4.616 -8.562 1.00 91.69 240 ALA A O 1
ATOM 1935 N N . ILE A 1 241 ? 15.491 -2.567 -9.383 1.00 93.56 241 ILE A N 1
ATOM 1936 C CA . ILE A 1 241 ? 16.473 -2.970 -10.398 1.00 93.56 241 ILE A CA 1
ATOM 1937 C C . ILE A 1 241 ? 17.727 -3.550 -9.736 1.00 93.56 241 ILE A C 1
ATOM 1939 O O . ILE A 1 241 ? 18.186 -4.622 -10.130 1.00 93.56 241 ILE A O 1
ATOM 1943 N N . THR A 1 242 ? 18.267 -2.881 -8.711 1.00 92.31 242 THR A N 1
ATOM 1944 C CA . THR A 1 242 ? 19.411 -3.404 -7.945 1.00 92.31 242 THR A CA 1
ATOM 1945 C C . THR A 1 242 ? 19.089 -4.766 -7.338 1.00 92.31 242 THR A C 1
ATOM 1947 O O . THR A 1 242 ? 19.913 -5.676 -7.404 1.00 92.31 242 THR A O 1
ATOM 1950 N N . HIS A 1 243 ? 17.875 -4.937 -6.810 1.00 90.81 243 HIS A N 1
ATOM 1951 C CA . HIS A 1 243 ? 17.450 -6.223 -6.272 1.00 90.81 243 HIS A CA 1
ATOM 1952 C C . HIS A 1 243 ? 17.369 -7.312 -7.352 1.00 90.81 243 HIS A C 1
ATOM 1954 O O . HIS A 1 243 ? 17.943 -8.380 -7.153 1.00 90.81 243 HIS A O 1
ATOM 1960 N N . CYS A 1 244 ? 16.761 -7.032 -8.514 1.00 90.56 244 CYS A N 1
ATOM 1961 C CA . CYS A 1 244 ? 16.713 -7.984 -9.634 1.00 90.56 244 CYS A CA 1
ATOM 1962 C C . CYS A 1 244 ? 18.105 -8.484 -10.010 1.00 90.56 244 CYS A C 1
ATOM 1964 O O . CYS A 1 244 ? 18.304 -9.685 -10.137 1.00 90.56 244 CYS A O 1
ATOM 1966 N N . ARG A 1 245 ? 19.082 -7.572 -10.120 1.00 92.25 245 ARG A N 1
ATOM 1967 C CA . ARG A 1 245 ? 20.475 -7.937 -10.416 1.00 92.25 245 ARG A CA 1
ATOM 1968 C C . ARG A 1 245 ? 21.062 -8.869 -9.365 1.00 92.25 245 ARG A C 1
ATOM 1970 O O . ARG A 1 245 ? 21.718 -9.837 -9.724 1.00 92.25 245 ARG A O 1
ATOM 1977 N N . SER A 1 246 ? 20.816 -8.587 -8.084 1.00 89.69 246 SER A N 1
ATOM 1978 C CA . SER A 1 246 ? 21.366 -9.392 -6.988 1.00 89.69 246 SER A CA 1
ATOM 1979 C C . SER A 1 246 ? 20.847 -10.831 -6.977 1.00 89.69 246 SER A C 1
ATOM 1981 O O . SER A 1 246 ? 21.583 -11.733 -6.593 1.00 89.69 246 SER A O 1
ATOM 1983 N N . ILE A 1 247 ? 19.609 -11.052 -7.432 1.00 87.75 247 ILE A N 1
ATOM 1984 C CA . ILE A 1 247 ? 18.973 -12.378 -7.454 1.00 87.75 247 ILE A CA 1
ATOM 1985 C C . ILE A 1 247 ? 18.970 -13.021 -8.849 1.00 87.75 247 ILE A C 1
ATOM 1987 O O . ILE A 1 247 ? 18.420 -14.103 -9.013 1.00 87.75 247 ILE A O 1
ATOM 1991 N N . ALA A 1 248 ? 19.566 -12.372 -9.856 1.00 88.81 248 ALA A N 1
ATOM 1992 C CA . ALA A 1 248 ? 19.592 -12.855 -11.238 1.00 88.81 248 ALA A CA 1
ATOM 1993 C C . ALA A 1 248 ? 20.394 -14.153 -11.408 1.00 88.81 248 ALA A C 1
ATOM 1995 O O . ALA A 1 248 ? 20.188 -14.865 -12.381 1.00 88.81 248 ALA A O 1
ATOM 1996 N N . CYS A 1 249 ? 21.334 -14.449 -10.500 1.00 86.44 249 CYS A N 1
ATOM 1997 C CA . CYS A 1 249 ? 22.186 -15.645 -10.556 1.00 86.44 249 CYS A CA 1
ATOM 1998 C C . CYS A 1 249 ? 22.874 -15.869 -11.923 1.00 86.44 249 CYS A C 1
ATOM 2000 O O . CYS A 1 249 ? 23.100 -17.006 -12.322 1.00 86.44 249 CYS A O 1
ATOM 2002 N N . GLY A 1 250 ? 23.218 -14.791 -12.638 1.00 85.88 250 GLY A N 1
ATOM 2003 C CA . GLY A 1 250 ? 23.877 -14.857 -13.950 1.00 85.88 250 GLY A CA 1
ATOM 2004 C C . GLY A 1 250 ? 22.937 -14.898 -15.162 1.00 85.88 250 GLY A C 1
ATOM 2005 O O . GLY A 1 250 ? 23.435 -14.945 -16.287 1.00 85.88 250 GLY A O 1
ATOM 2006 N N . ASP A 1 251 ? 21.618 -14.827 -14.958 1.00 91.62 251 ASP A N 1
ATOM 2007 C CA . ASP A 1 251 ? 20.622 -14.715 -16.030 1.00 91.62 251 ASP A CA 1
ATOM 2008 C C . ASP A 1 251 ? 20.859 -13.445 -16.869 1.00 91.62 251 ASP A C 1
ATOM 2010 O O . ASP A 1 251 ? 20.708 -12.313 -16.394 1.00 91.62 251 ASP A O 1
ATOM 2014 N N . GLN A 1 252 ? 21.271 -13.641 -18.123 1.00 91.75 252 GLN A N 1
ATOM 2015 C CA . GLN A 1 252 ? 21.673 -12.553 -19.013 1.00 91.75 252 GLN A CA 1
ATOM 2016 C C . GLN A 1 252 ? 20.499 -11.659 -19.418 1.00 91.75 252 GLN A C 1
ATOM 2018 O O . GLN A 1 252 ? 20.683 -10.445 -19.535 1.00 91.75 252 GLN A O 1
ATOM 2023 N N . ASP A 1 253 ? 19.295 -12.212 -19.555 1.00 90.06 253 ASP A N 1
ATOM 2024 C CA . ASP A 1 253 ? 18.111 -11.441 -19.936 1.00 90.06 253 ASP A CA 1
ATOM 2025 C C . ASP A 1 253 ? 17.656 -10.545 -18.781 1.00 90.06 253 ASP A C 1
ATOM 2027 O O . ASP A 1 253 ? 17.321 -9.372 -18.982 1.00 90.06 253 ASP A O 1
ATOM 2031 N N . VAL A 1 254 ? 17.746 -11.040 -17.540 1.00 91.56 254 VAL A N 1
ATOM 2032 C CA . VAL A 1 254 ? 17.486 -10.228 -16.339 1.00 91.56 254 VAL A CA 1
ATOM 2033 C C . VAL A 1 254 ? 18.499 -9.088 -16.227 1.00 91.56 254 VAL A C 1
ATOM 2035 O O . VAL A 1 254 ? 18.124 -7.941 -15.957 1.00 91.56 254 VAL A O 1
ATOM 2038 N N . LEU A 1 255 ? 19.786 -9.376 -16.441 1.00 92.75 255 LEU A N 1
ATOM 2039 C CA . LEU A 1 255 ? 20.849 -8.369 -16.376 1.00 92.75 255 LEU A CA 1
ATOM 2040 C C . LEU A 1 255 ? 20.700 -7.308 -17.475 1.00 92.75 255 LEU A C 1
ATOM 2042 O O . LEU A 1 255 ? 20.877 -6.113 -17.202 1.00 92.75 255 LEU A O 1
ATOM 2046 N N . LEU A 1 256 ? 20.315 -7.722 -18.682 1.00 92.06 256 LEU A N 1
ATOM 2047 C CA . LEU A 1 256 ? 20.005 -6.844 -19.804 1.00 92.06 256 LEU A CA 1
ATOM 2048 C C . LEU A 1 256 ? 18.813 -5.931 -19.490 1.00 92.06 256 LEU A C 1
ATOM 2050 O O . LEU A 1 256 ? 18.946 -4.707 -19.573 1.00 92.06 256 LEU A O 1
ATOM 2054 N N . ALA A 1 257 ? 17.683 -6.492 -19.053 1.00 92.19 257 ALA A N 1
ATOM 2055 C CA . ALA A 1 257 ? 16.499 -5.720 -18.679 1.00 92.19 257 ALA A CA 1
ATOM 2056 C C . ALA A 1 257 ? 16.810 -4.710 -17.556 1.00 92.19 257 ALA A C 1
ATOM 2058 O O . ALA A 1 257 ? 16.437 -3.533 -17.624 1.00 92.19 257 ALA A O 1
ATOM 2059 N N . ALA A 1 258 ? 17.583 -5.127 -16.549 1.00 94.12 258 ALA A N 1
ATOM 2060 C CA . ALA A 1 258 ? 18.054 -4.248 -15.482 1.00 94.12 258 ALA A CA 1
ATOM 2061 C C . ALA A 1 258 ? 18.962 -3.118 -16.001 1.00 94.12 258 ALA A C 1
ATOM 2063 O O . ALA A 1 258 ? 18.900 -1.987 -15.503 1.00 94.12 258 ALA A O 1
ATOM 2064 N N . SER A 1 259 ? 19.818 -3.406 -16.985 1.00 92.31 259 SER A N 1
ATOM 2065 C CA . SER A 1 259 ? 20.677 -2.423 -17.655 1.00 92.31 259 SER A CA 1
ATOM 2066 C C . SER A 1 259 ? 19.861 -1.370 -18.401 1.00 92.31 259 SER A C 1
ATOM 2068 O O . SER A 1 259 ? 20.063 -0.179 -18.157 1.00 92.31 259 SER A O 1
ATOM 2070 N N . ILE A 1 260 ? 18.883 -1.791 -19.209 1.00 92.75 260 ILE A N 1
ATOM 2071 C CA . ILE A 1 260 ? 17.991 -0.896 -19.965 1.00 92.75 260 ILE A CA 1
ATOM 2072 C C . ILE A 1 260 ? 17.296 0.092 -19.022 1.00 92.75 260 ILE A C 1
ATOM 2074 O O . ILE A 1 260 ? 17.429 1.305 -19.181 1.00 92.75 260 ILE A O 1
ATOM 2078 N N . LEU A 1 261 ? 16.636 -0.394 -17.966 1.00 92.56 261 LEU A N 1
ATOM 2079 C CA . LEU A 1 261 ? 15.936 0.506 -17.042 1.00 92.56 261 LEU A CA 1
ATOM 2080 C C . LEU A 1 261 ? 16.883 1.374 -16.207 1.00 92.56 261 LEU A C 1
ATOM 2082 O O . LEU A 1 261 ? 16.522 2.494 -15.846 1.00 92.56 261 LEU A O 1
ATOM 2086 N N . SER A 1 262 ? 18.100 0.906 -15.913 1.00 92.69 262 SER A N 1
ATOM 2087 C CA . SER A 1 262 ? 19.108 1.741 -15.242 1.00 92.69 262 SER A CA 1
ATOM 2088 C C . SER A 1 262 ? 19.562 2.907 -16.116 1.00 92.69 262 SER A C 1
ATOM 2090 O O . SER A 1 262 ? 19.727 4.017 -15.600 1.00 92.69 262 SER A O 1
ATOM 2092 N N . LYS A 1 263 ? 19.743 2.670 -17.425 1.00 91.25 263 LYS A N 1
ATOM 2093 C CA . LYS A 1 263 ? 20.071 3.714 -18.406 1.00 91.25 263 LYS A CA 1
ATOM 2094 C C . LYS A 1 263 ? 18.934 4.730 -18.489 1.00 91.25 263 LYS A C 1
ATOM 2096 O O . LYS A 1 263 ? 19.191 5.911 -18.262 1.00 91.25 263 LYS A O 1
ATOM 2101 N N . MET A 1 264 ? 17.686 4.266 -18.617 1.00 90.56 264 MET A N 1
ATOM 2102 C CA . MET A 1 264 ? 16.503 5.132 -18.595 1.00 90.56 264 MET A CA 1
ATOM 2103 C C . MET A 1 264 ? 16.465 6.011 -17.336 1.00 90.56 264 MET A C 1
ATOM 2105 O O . MET A 1 264 ? 16.295 7.228 -17.427 1.00 90.56 264 MET A O 1
ATOM 2109 N N . VAL A 1 265 ? 16.625 5.417 -16.146 1.00 90.75 265 VAL A N 1
ATOM 2110 C CA . VAL A 1 265 ? 16.587 6.169 -14.881 1.00 90.75 265 VAL A CA 1
ATOM 2111 C C . VAL A 1 265 ? 17.694 7.227 -14.847 1.00 90.75 265 VAL A C 1
ATOM 2113 O O . VAL A 1 265 ? 17.424 8.385 -14.535 1.00 90.75 265 VAL A O 1
ATOM 2116 N N . SER A 1 266 ? 18.916 6.860 -15.230 1.00 87.88 266 SER A N 1
ATOM 2117 C CA . SER A 1 266 ? 20.072 7.765 -15.212 1.00 87.88 266 SER A CA 1
ATOM 2118 C C . SER A 1 266 ? 19.962 8.890 -16.246 1.00 87.88 266 SER A C 1
ATOM 2120 O O . SER A 1 266 ? 20.342 10.023 -15.969 1.00 87.88 266 SER A O 1
ATOM 2122 N N . ALA A 1 267 ? 19.401 8.605 -17.423 1.00 87.75 267 ALA A N 1
ATOM 2123 C CA . ALA A 1 267 ? 19.255 9.575 -18.504 1.00 87.75 267 ALA A CA 1
ATOM 2124 C C . ALA A 1 267 ? 18.084 10.547 -18.284 1.00 87.75 267 ALA A C 1
ATOM 2126 O O . ALA A 1 267 ? 18.141 11.706 -18.699 1.00 87.75 267 ALA A O 1
ATOM 2127 N N . LYS A 1 268 ? 16.988 10.086 -17.664 1.00 86.38 268 LYS A N 1
ATOM 2128 C CA . LYS A 1 268 ? 15.733 10.857 -17.569 1.00 86.38 268 LYS A CA 1
ATOM 2129 C C . LYS A 1 268 ? 15.550 11.589 -16.240 1.00 86.38 268 LYS A C 1
ATOM 2131 O O . LYS A 1 268 ? 14.717 12.502 -16.185 1.00 86.38 268 LYS A O 1
ATOM 2136 N N . PHE A 1 269 ? 16.292 11.219 -15.195 1.00 88.94 269 PHE A N 1
ATOM 2137 C CA . PHE A 1 269 ? 16.137 11.763 -13.846 1.00 88.94 269 PHE A CA 1
ATOM 2138 C C . PHE A 1 269 ? 17.438 12.353 -13.311 1.00 88.94 269 PHE A C 1
ATOM 2140 O O . PHE A 1 269 ? 18.528 11.869 -13.586 1.00 88.94 269 PHE A O 1
ATOM 2147 N N . LYS A 1 270 ? 17.308 13.413 -12.511 1.00 87.19 270 LYS A N 1
ATOM 2148 C CA . LYS A 1 270 ? 18.437 14.100 -11.878 1.00 87.19 270 LYS A CA 1
ATOM 2149 C C . LYS A 1 270 ? 18.323 14.015 -10.364 1.00 87.19 270 LYS A C 1
ATOM 2151 O O . LYS A 1 270 ? 17.218 14.100 -9.821 1.00 87.19 270 LYS A O 1
ATOM 2156 N N . LEU A 1 271 ? 19.461 13.858 -9.701 1.00 87.75 271 LEU A N 1
ATOM 2157 C CA . LEU A 1 271 ? 19.577 14.040 -8.257 1.00 87.75 271 LEU A CA 1
ATOM 2158 C C . LEU A 1 271 ? 19.598 15.545 -7.907 1.00 87.75 271 LEU A C 1
ATOM 2160 O O . LEU A 1 271 ? 19.810 16.379 -8.798 1.00 87.75 271 LEU A O 1
ATOM 2164 N N . PRO A 1 272 ? 19.333 15.914 -6.643 1.00 85.75 272 PRO A N 1
ATOM 2165 C CA . PRO A 1 272 ? 19.653 17.227 -6.092 1.00 85.75 272 PRO A CA 1
ATOM 2166 C C . PRO A 1 272 ? 21.110 17.612 -6.364 1.00 85.75 272 PRO A C 1
ATOM 2168 O O . PRO A 1 272 ? 22.001 16.768 -6.315 1.00 85.75 272 PRO A O 1
ATOM 2171 N N . SER A 1 273 ? 21.344 18.881 -6.700 1.00 85.62 273 SER A N 1
ATOM 2172 C CA . SER A 1 273 ? 22.694 19.448 -6.732 1.00 85.62 273 SER A CA 1
ATOM 2173 C C . SER A 1 273 ? 23.207 19.665 -5.308 1.00 85.62 273 SER A C 1
ATOM 2175 O O . SER A 1 273 ? 22.412 19.722 -4.371 1.00 85.62 273 SER A O 1
ATOM 2177 N N . SER A 1 274 ? 24.521 19.839 -5.143 1.00 84.38 274 SER A N 1
ATOM 2178 C CA . SER A 1 274 ? 25.145 20.123 -3.841 1.00 84.38 274 SER A CA 1
ATOM 2179 C C . SER A 1 274 ? 24.483 21.298 -3.118 1.00 84.38 274 SER A C 1
ATOM 2181 O O . SER A 1 274 ? 24.099 21.166 -1.961 1.00 84.38 274 SER A O 1
ATOM 2183 N N . LYS A 1 275 ? 24.239 22.397 -3.839 1.00 86.81 275 LYS A N 1
ATOM 2184 C CA . LYS A 1 275 ? 23.566 23.592 -3.315 1.00 86.81 275 LYS A CA 1
ATOM 2185 C C . LYS A 1 275 ? 22.131 23.321 -2.854 1.00 86.81 275 LYS A C 1
ATOM 2187 O O . LYS A 1 275 ? 21.656 23.910 -1.895 1.00 86.81 275 LYS A O 1
ATOM 2192 N N . GLU A 1 276 ? 21.413 22.431 -3.533 1.00 84.44 276 GLU A N 1
ATOM 2193 C CA . GLU A 1 276 ? 20.064 22.053 -3.100 1.00 84.44 276 GLU A CA 1
ATOM 2194 C C . GLU A 1 276 ? 20.109 21.134 -1.876 1.00 84.44 276 GLU A C 1
ATOM 2196 O O . GLU A 1 276 ? 19.269 21.274 -0.990 1.00 84.44 276 GLU A O 1
ATOM 2201 N N . CYS A 1 277 ? 21.100 20.242 -1.780 1.00 85.81 277 CYS A N 1
ATOM 2202 C CA . CYS A 1 277 ? 21.286 19.373 -0.616 1.00 85.81 277 CYS A CA 1
ATOM 2203 C C . CYS A 1 277 ? 21.460 20.158 0.695 1.00 85.81 277 CYS A C 1
ATOM 2205 O O . CYS A 1 277 ? 20.977 19.697 1.724 1.00 85.81 277 CYS A O 1
ATOM 2207 N N . GLU A 1 278 ? 22.059 21.351 0.668 1.00 86.56 278 GLU A N 1
ATOM 2208 C CA . GLU A 1 278 ? 22.218 22.221 1.851 1.00 86.56 278 GLU A CA 1
ATOM 2209 C C . GLU A 1 278 ? 20.881 22.584 2.524 1.00 86.56 278 GLU A C 1
ATOM 2211 O O . GLU A 1 278 ? 20.831 22.802 3.731 1.00 86.56 278 GLU A O 1
ATOM 2216 N N . SER A 1 279 ? 19.788 22.603 1.756 1.00 84.81 279 SER A N 1
ATOM 2217 C CA . SER A 1 279 ? 18.435 22.940 2.232 1.00 84.81 279 SER A CA 1
ATOM 2218 C C . SER A 1 279 ? 17.515 21.728 2.401 1.00 84.81 279 SER A C 1
ATOM 2220 O O . SER A 1 279 ? 16.359 21.872 2.801 1.00 84.81 279 SER A O 1
ATOM 2222 N N . LEU A 1 280 ? 18.007 20.523 2.102 1.00 83.69 280 LEU A N 1
ATOM 2223 C CA . LEU A 1 280 ? 17.234 19.288 2.169 1.00 83.69 280 LEU A CA 1
ATOM 2224 C C . LEU A 1 280 ? 17.699 18.415 3.341 1.00 83.69 280 LEU A C 1
ATOM 2226 O O . LEU A 1 280 ? 18.897 18.329 3.613 1.00 83.69 280 LEU A O 1
ATOM 2230 N N . PRO A 1 281 ? 16.788 17.668 3.991 1.00 85.38 281 PRO A N 1
ATOM 2231 C CA . PRO A 1 281 ? 17.186 16.619 4.921 1.00 85.38 281 PRO A CA 1
ATOM 2232 C C . PRO A 1 281 ? 18.126 15.614 4.240 1.00 85.38 281 PRO A C 1
ATOM 2234 O O . PRO A 1 281 ? 17.879 15.229 3.096 1.00 85.38 281 PRO A O 1
ATOM 2237 N N . ALA A 1 282 ? 19.141 15.116 4.954 1.00 82.56 282 ALA A N 1
ATOM 2238 C CA . ALA A 1 282 ? 20.158 14.201 4.410 1.00 82.56 282 ALA A CA 1
ATOM 2239 C C . ALA A 1 282 ? 19.572 12.984 3.663 1.00 82.56 282 ALA A C 1
ATOM 2241 O O . ALA A 1 282 ? 20.063 12.578 2.611 1.00 82.56 282 ALA A O 1
ATOM 2242 N N . ALA A 1 283 ? 18.452 12.440 4.149 1.00 79.44 283 ALA A N 1
ATOM 2243 C CA . ALA A 1 283 ? 17.749 11.325 3.509 1.00 79.44 283 ALA A CA 1
ATOM 2244 C C . ALA A 1 283 ? 17.235 11.638 2.084 1.00 79.44 283 ALA A C 1
ATOM 2246 O O . ALA A 1 283 ? 16.978 10.724 1.297 1.00 79.44 283 ALA A O 1
ATOM 2247 N N . GLN A 1 284 ? 17.072 12.916 1.732 1.00 82.25 284 GLN A N 1
ATOM 2248 C CA . GLN A 1 284 ? 16.584 13.355 0.425 1.00 82.25 284 GLN A CA 1
ATOM 2249 C C . GLN A 1 284 ? 17.707 13.672 -0.569 1.00 82.25 284 GLN A C 1
ATOM 2251 O O . GLN A 1 284 ? 17.428 13.773 -1.762 1.00 82.25 284 GLN A O 1
ATOM 2256 N N . HIS A 1 285 ? 18.969 13.737 -0.131 1.00 84.25 285 HIS A N 1
ATOM 2257 C CA . HIS A 1 285 ? 20.117 14.064 -0.994 1.00 84.25 285 HIS A CA 1
ATOM 2258 C C . HIS A 1 285 ? 20.288 13.075 -2.157 1.00 84.25 285 HIS A C 1
ATOM 2260 O O . HIS A 1 285 ? 20.714 13.446 -3.244 1.00 84.25 285 HIS A O 1
ATOM 2266 N N . TYR A 1 286 ? 19.872 11.821 -1.959 1.00 83.62 286 TYR A N 1
ATOM 2267 C CA . TYR A 1 286 ? 19.970 10.748 -2.957 1.00 83.62 286 TYR A CA 1
ATOM 2268 C C . TYR A 1 286 ? 18.635 10.399 -3.626 1.00 83.62 286 TYR A C 1
ATOM 2270 O O . TYR A 1 2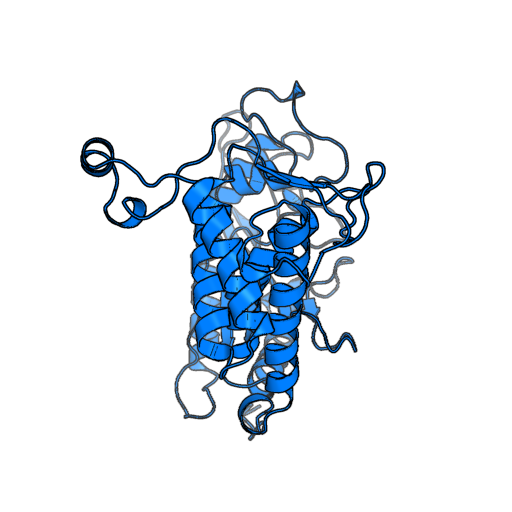86 ? 18.521 9.352 -4.280 1.00 83.62 286 TYR A O 1
ATOM 2278 N N . SER A 1 287 ? 17.615 11.241 -3.448 1.00 85.31 287 SER A N 1
ATOM 2279 C CA . SER A 1 287 ? 16.289 11.047 -4.034 1.00 85.31 287 SER A CA 1
ATOM 2280 C C . SER A 1 287 ? 16.169 11.793 -5.359 1.00 85.31 287 SER A C 1
ATOM 2282 O O . SER A 1 287 ? 16.325 13.006 -5.397 1.00 85.31 287 SER A O 1
ATOM 2284 N N . TYR A 1 288 ? 15.831 11.097 -6.448 1.00 89.44 288 TYR A N 1
ATOM 2285 C CA . TYR A 1 288 ? 15.578 11.749 -7.737 1.00 89.44 288 TYR A CA 1
ATOM 2286 C C . TYR A 1 288 ? 14.477 12.807 -7.648 1.00 89.44 288 TYR A C 1
ATOM 2288 O O . TYR A 1 288 ? 13.435 12.588 -7.021 1.00 89.44 288 TYR A O 1
ATOM 2296 N N . LYS A 1 289 ? 14.689 13.924 -8.348 1.00 87.38 289 LYS A N 1
ATOM 2297 C CA . LYS A 1 289 ? 13.707 15.000 -8.474 1.00 87.38 289 LYS A CA 1
ATOM 2298 C C . LYS A 1 289 ? 12.539 14.600 -9.365 1.00 87.38 289 LYS A C 1
ATOM 2300 O O . LYS A 1 289 ? 12.673 13.809 -10.304 1.00 87.38 289 LYS A O 1
ATOM 2305 N N . ASN A 1 290 ? 11.403 15.234 -9.109 1.00 86.88 290 ASN A N 1
ATOM 2306 C CA . ASN A 1 290 ? 10.291 15.244 -10.044 1.00 86.88 290 ASN A CA 1
ATOM 2307 C C . ASN A 1 290 ? 10.676 15.962 -11.341 1.00 86.88 290 ASN A C 1
ATOM 2309 O O . ASN A 1 290 ? 11.447 16.926 -11.346 1.00 86.88 290 ASN A O 1
ATOM 2313 N N . ARG A 1 291 ? 10.159 15.457 -12.460 1.00 87.94 291 ARG A N 1
ATOM 2314 C CA . ARG A 1 291 ? 10.365 16.054 -13.778 1.00 87.94 291 ARG A CA 1
ATOM 2315 C C . ARG A 1 291 ? 9.370 17.200 -13.944 1.00 87.94 291 ARG A C 1
ATOM 2317 O O . ARG A 1 291 ? 8.329 17.222 -13.305 1.00 87.94 291 ARG A O 1
ATOM 2324 N N . LYS A 1 292 ? 9.674 18.145 -14.836 1.00 87.19 292 LYS A N 1
ATOM 2325 C CA . LYS A 1 292 ? 8.715 19.196 -15.232 1.00 87.19 292 LYS A CA 1
ATOM 2326 C C . LYS A 1 292 ? 7.653 18.686 -16.211 1.00 87.19 292 LYS A C 1
ATOM 2328 O O . LYS A 1 292 ? 6.593 19.279 -16.332 1.00 87.19 292 LYS A O 1
ATOM 2333 N N . LYS A 1 293 ? 7.965 17.611 -16.938 1.00 88.50 293 LYS A N 1
ATOM 2334 C CA . LYS A 1 293 ? 7.086 16.974 -17.921 1.00 88.50 293 LYS A CA 1
ATOM 2335 C C . LYS A 1 293 ? 6.894 15.498 -17.565 1.00 88.50 293 LYS A C 1
ATOM 2337 O O . LYS A 1 293 ? 7.833 14.902 -17.020 1.00 88.50 293 LYS A O 1
ATOM 2342 N N . PRO A 1 294 ? 5.737 14.901 -17.899 1.00 91.44 294 PRO A N 1
ATOM 2343 C CA . PRO A 1 294 ? 5.508 13.472 -17.722 1.00 91.44 294 PRO A CA 1
ATOM 2344 C C . PRO A 1 294 ? 6.609 12.616 -18.365 1.00 91.44 294 PRO A C 1
ATOM 2346 O O . PRO A 1 294 ? 7.252 13.017 -19.343 1.00 91.44 294 PRO A O 1
ATOM 2349 N N . LEU A 1 295 ? 6.874 11.438 -17.795 1.00 91.19 295 LEU A N 1
ATOM 2350 C CA . LEU A 1 295 ? 7.656 10.399 -18.472 1.00 91.19 295 LEU A CA 1
ATOM 2351 C C . LEU A 1 295 ? 6.701 9.557 -19.303 1.00 91.19 295 LEU A C 1
ATOM 2353 O O . LEU A 1 295 ? 5.775 8.974 -18.756 1.00 91.19 295 LEU A O 1
ATOM 2357 N N . VAL A 1 296 ? 6.954 9.507 -20.604 1.00 92.44 296 VAL A N 1
ATOM 2358 C CA . VAL A 1 296 ? 6.188 8.701 -21.550 1.00 92.44 296 VAL A CA 1
ATOM 2359 C C . VAL A 1 296 ? 7.073 7.549 -21.999 1.00 92.44 296 VAL A C 1
ATOM 2361 O O . VAL A 1 296 ? 8.217 7.777 -22.401 1.00 92.44 296 VAL A O 1
ATOM 2364 N N . ILE A 1 297 ? 6.555 6.329 -21.890 1.00 91.88 297 ILE A N 1
ATOM 2365 C CA . ILE A 1 297 ? 7.178 5.110 -22.403 1.00 91.88 297 ILE A CA 1
ATOM 2366 C C . ILE A 1 297 ? 6.184 4.505 -23.390 1.00 91.88 297 ILE A C 1
ATOM 2368 O O . ILE A 1 297 ? 5.142 3.981 -22.996 1.00 91.88 297 ILE A O 1
ATOM 2372 N N . GLN A 1 298 ? 6.513 4.631 -24.671 1.00 92.69 298 GLN A N 1
ATOM 2373 C CA . GLN A 1 298 ? 5.828 3.956 -25.763 1.00 92.69 298 GLN A CA 1
ATOM 2374 C C . GLN A 1 298 ? 6.120 2.451 -25.716 1.00 92.69 298 GLN A C 1
ATOM 2376 O O . GLN A 1 298 ? 7.287 2.059 -25.669 1.00 92.69 298 GLN A O 1
ATOM 2381 N N . CYS A 1 299 ? 5.077 1.626 -25.697 1.00 89.88 299 CYS A N 1
ATOM 2382 C CA . CYS A 1 299 ? 5.215 0.180 -25.846 1.00 89.88 299 CYS A CA 1
ATOM 2383 C C . CYS A 1 299 ? 5.311 -0.185 -27.332 1.00 89.88 299 CYS A C 1
ATOM 2385 O O . CYS A 1 299 ? 5.103 0.653 -28.215 1.00 89.88 299 CYS A O 1
ATOM 2387 N N . GLY A 1 300 ? 5.676 -1.432 -27.600 1.00 86.50 300 GLY A N 1
ATOM 2388 C CA . GLY A 1 300 ? 5.811 -1.940 -28.953 1.00 86.50 300 GLY A CA 1
ATOM 2389 C C . GLY A 1 300 ? 6.869 -3.034 -29.047 1.00 86.50 300 GLY A C 1
ATOM 2390 O O . GLY A 1 300 ? 7.563 -3.318 -28.065 1.00 86.50 300 GLY A O 1
ATOM 2391 N N . PRO A 1 301 ? 7.045 -3.626 -30.237 1.00 86.56 301 PRO A N 1
ATOM 2392 C CA . PRO A 1 301 ? 7.950 -4.748 -30.427 1.00 86.56 301 PRO A CA 1
ATOM 2393 C C . PRO A 1 301 ? 9.379 -4.415 -29.990 1.00 86.56 301 PRO A C 1
ATOM 2395 O O . PRO A 1 301 ? 9.932 -3.367 -30.352 1.00 86.56 301 PRO A O 1
ATOM 2398 N N . TYR A 1 302 ? 9.976 -5.318 -29.212 1.00 83.00 302 TYR A N 1
ATOM 2399 C CA . TYR A 1 302 ? 11.369 -5.232 -28.785 1.00 83.00 302 TYR A CA 1
ATOM 2400 C C . TYR A 1 302 ? 12.284 -5.964 -29.775 1.00 83.00 302 TYR A C 1
ATOM 2402 O O . TYR A 1 302 ? 12.068 -7.133 -30.090 1.00 83.00 302 TYR A O 1
ATOM 2410 N N . ASP A 1 303 ? 13.318 -5.275 -30.266 1.00 82.94 303 ASP A N 1
ATOM 2411 C CA . ASP A 1 303 ? 14.299 -5.842 -31.196 1.00 82.94 303 ASP A CA 1
ATOM 2412 C C . ASP A 1 303 ? 15.513 -6.393 -30.436 1.00 82.94 303 ASP A C 1
ATOM 2414 O O . ASP A 1 303 ? 16.488 -5.683 -30.157 1.00 82.94 303 ASP A O 1
ATOM 2418 N N . TYR A 1 304 ? 15.467 -7.694 -30.148 1.00 73.25 304 TYR A N 1
ATOM 2419 C CA . TYR A 1 304 ? 16.533 -8.432 -29.468 1.00 73.25 304 TYR A CA 1
ATOM 2420 C C . TYR A 1 304 ? 17.899 -8.327 -30.167 1.00 73.25 304 TYR A C 1
ATOM 2422 O O . TYR A 1 304 ? 18.933 -8.428 -29.508 1.00 73.25 304 TYR A O 1
ATOM 2430 N N . LYS A 1 305 ? 17.948 -8.053 -31.481 1.00 72.38 305 LYS A N 1
ATOM 2431 C CA . LYS A 1 305 ? 19.214 -7.949 -32.230 1.00 72.38 305 LYS A CA 1
ATOM 2432 C C . LYS A 1 305 ? 20.011 -6.684 -31.895 1.00 72.38 305 LYS A C 1
ATOM 2434 O O . LYS A 1 305 ? 21.192 -6.604 -32.221 1.00 72.38 305 LYS A O 1
ATOM 2439 N N . LYS A 1 306 ? 19.394 -5.693 -31.243 1.00 69.62 306 LYS A N 1
ATOM 2440 C CA . LYS A 1 306 ? 20.019 -4.408 -30.865 1.00 69.62 306 LYS A CA 1
ATOM 2441 C C . LYS A 1 306 ? 20.103 -4.207 -29.347 1.00 69.62 306 LYS A C 1
ATOM 2443 O O . LYS A 1 306 ? 20.397 -3.103 -28.883 1.00 69.62 306 LYS A O 1
ATOM 2448 N N . ALA A 1 307 ? 19.872 -5.272 -28.581 1.00 61.16 307 ALA A N 1
ATOM 2449 C CA . ALA A 1 307 ? 19.654 -5.270 -27.139 1.00 61.16 307 ALA A CA 1
ATOM 2450 C C . ALA A 1 307 ? 20.652 -4.436 -26.312 1.00 61.16 307 ALA A C 1
ATOM 2452 O O . ALA A 1 307 ? 20.239 -3.637 -25.473 1.00 61.16 307 ALA A O 1
ATOM 2453 N N . ALA A 1 308 ? 21.959 -4.558 -26.568 1.00 53.44 308 ALA A N 1
ATOM 2454 C CA . ALA A 1 308 ? 22.995 -3.885 -25.773 1.00 53.44 308 ALA A CA 1
ATOM 2455 C C . ALA A 1 308 ? 22.989 -2.343 -25.900 1.00 53.44 308 ALA A C 1
ATOM 2457 O O . ALA A 1 308 ? 23.401 -1.631 -24.973 1.00 53.44 308 ALA A O 1
ATOM 2458 N N . ASN A 1 309 ? 22.476 -1.826 -27.023 1.00 58.53 309 ASN A N 1
ATOM 2459 C CA . ASN A 1 309 ? 22.537 -0.410 -27.396 1.00 58.53 309 ASN A CA 1
ATOM 2460 C C . ASN A 1 309 ? 21.180 0.310 -27.307 1.00 58.53 309 ASN A C 1
ATOM 2462 O O . ASN A 1 309 ? 21.122 1.516 -27.543 1.00 58.53 309 ASN A O 1
ATOM 2466 N N . GLN A 1 310 ? 20.095 -0.387 -26.955 1.00 62.84 310 GLN A N 1
ATOM 2467 C CA . GLN A 1 310 ? 18.763 0.214 -26.870 1.00 62.84 310 GLN A CA 1
ATOM 2468 C C . GLN A 1 310 ? 18.431 0.713 -25.455 1.00 62.84 310 GLN A C 1
ATOM 2470 O O . GLN A 1 310 ? 18.345 -0.057 -24.507 1.00 62.84 310 GLN A O 1
ATOM 2475 N N . ASP A 1 311 ? 18.184 2.020 -25.340 1.00 67.75 311 ASP A N 1
ATOM 2476 C CA . ASP A 1 311 ? 17.391 2.654 -24.268 1.00 67.75 311 ASP A CA 1
ATOM 2477 C C . ASP A 1 311 ? 16.119 3.285 -24.881 1.00 67.75 311 ASP A C 1
ATOM 2479 O O . ASP A 1 311 ? 15.712 4.406 -24.569 1.00 67.75 311 ASP A O 1
ATOM 2483 N N . SER A 1 312 ? 15.542 2.591 -25.869 1.00 82.38 312 SER A N 1
ATOM 2484 C CA . SER A 1 312 ? 14.304 2.999 -26.533 1.00 82.38 312 SER A CA 1
ATOM 2485 C C . SER A 1 312 ? 13.093 2.692 -25.654 1.00 82.38 312 SER A C 1
ATOM 2487 O O . SER A 1 312 ? 13.153 1.856 -24.751 1.00 82.38 312 SER A O 1
ATOM 2489 N N . SER A 1 313 ? 11.965 3.343 -25.933 1.00 84.69 313 SER A N 1
ATOM 2490 C CA . SER A 1 313 ? 10.741 3.118 -25.165 1.00 84.69 313 SER A CA 1
ATOM 2491 C C . SER A 1 313 ? 10.238 1.670 -25.234 1.00 84.69 313 SER A C 1
ATOM 2493 O O . SER A 1 313 ? 9.910 1.109 -24.192 1.00 84.69 313 SER A O 1
ATOM 2495 N N . ASN A 1 314 ? 10.301 1.016 -26.397 1.00 88.50 314 ASN A N 1
ATOM 2496 C CA . ASN A 1 314 ? 9.910 -0.393 -26.534 1.00 88.50 314 ASN A CA 1
ATOM 2497 C C . ASN A 1 314 ? 10.792 -1.315 -25.672 1.00 88.50 314 ASN A C 1
ATOM 2499 O O . ASN A 1 314 ? 10.293 -2.199 -24.978 1.00 88.50 314 ASN A O 1
ATOM 2503 N N . ALA A 1 315 ? 12.108 -1.066 -25.650 1.00 90.19 315 ALA A N 1
ATOM 2504 C CA . ALA A 1 315 ? 13.044 -1.808 -24.807 1.00 90.19 315 ALA A CA 1
ATOM 2505 C C . ALA A 1 315 ? 12.755 -1.595 -23.310 1.00 90.19 315 ALA A C 1
ATOM 2507 O O . ALA A 1 315 ? 12.833 -2.534 -22.518 1.00 90.19 315 ALA A O 1
ATOM 2508 N N . GLN A 1 316 ? 12.375 -0.374 -22.916 1.00 92.50 316 GLN A N 1
ATOM 2509 C CA . GLN A 1 316 ? 11.950 -0.066 -21.548 1.00 92.50 316 GLN A CA 1
ATOM 2510 C C . GLN A 1 316 ? 10.652 -0.805 -21.183 1.00 92.50 316 GLN A C 1
ATOM 2512 O O . GLN A 1 316 ? 10.575 -1.377 -20.098 1.00 92.50 316 GLN A O 1
ATOM 2517 N N . ALA A 1 317 ? 9.652 -0.834 -22.071 1.00 89.69 317 ALA A N 1
ATOM 2518 C CA . ALA A 1 317 ? 8.386 -1.539 -21.852 1.00 89.69 317 ALA A CA 1
ATOM 2519 C C . ALA A 1 317 ? 8.591 -3.055 -21.684 1.00 89.69 317 ALA A C 1
ATOM 2521 O O . ALA A 1 317 ? 8.094 -3.639 -20.714 1.00 89.69 317 ALA A O 1
ATOM 2522 N N . TRP A 1 318 ? 9.396 -3.669 -22.557 1.00 92.06 318 TRP A N 1
ATOM 2523 C CA . TRP A 1 318 ? 9.818 -5.063 -22.417 1.00 92.06 318 TRP A CA 1
ATOM 2524 C C . TRP A 1 318 ? 10.526 -5.307 -21.081 1.00 92.06 318 TRP A C 1
ATOM 2526 O O . TRP A 1 318 ? 10.128 -6.193 -20.328 1.00 92.06 318 TRP A O 1
ATOM 2536 N N . ALA A 1 319 ? 11.517 -4.482 -20.730 1.00 92.06 319 ALA A N 1
ATOM 2537 C CA . ALA A 1 319 ? 12.273 -4.650 -19.493 1.00 92.06 319 ALA A CA 1
ATOM 2538 C C . ALA A 1 319 ? 11.396 -4.503 -18.233 1.00 92.06 319 ALA A C 1
ATOM 2540 O O . ALA A 1 319 ? 11.610 -5.213 -17.249 1.00 92.06 319 ALA A O 1
ATOM 2541 N N . ILE A 1 320 ? 10.382 -3.625 -18.256 1.00 90.75 320 ILE A N 1
ATOM 2542 C CA . ILE A 1 320 ? 9.377 -3.515 -17.184 1.00 90.75 320 ILE A CA 1
ATOM 2543 C C . ILE A 1 320 ? 8.594 -4.824 -17.051 1.00 90.75 320 ILE A C 1
ATOM 2545 O O . ILE A 1 320 ? 8.453 -5.330 -15.938 1.00 90.75 320 ILE A O 1
ATOM 2549 N N . SER A 1 321 ? 8.100 -5.364 -18.168 1.00 88.94 321 SER A N 1
ATOM 2550 C CA . SER A 1 321 ? 7.344 -6.622 -18.202 1.00 88.94 321 SER A CA 1
ATOM 2551 C C . SER A 1 321 ? 8.188 -7.808 -17.719 1.00 88.94 321 SER A C 1
ATOM 2553 O O . SER A 1 321 ? 7.767 -8.577 -16.848 1.00 88.94 321 SER A O 1
ATOM 2555 N N . PHE A 1 322 ? 9.419 -7.909 -18.223 1.00 89.62 322 PHE A N 1
ATOM 2556 C CA . PHE A 1 322 ? 10.338 -9.001 -17.929 1.00 89.62 322 PHE A CA 1
ATOM 2557 C C . PHE A 1 322 ? 10.756 -9.009 -16.456 1.00 89.62 322 PHE A C 1
ATOM 2559 O O . PHE A 1 322 ? 10.602 -10.023 -15.778 1.00 89.62 322 PHE A O 1
ATOM 2566 N N . LEU A 1 323 ? 11.198 -7.867 -15.912 1.00 90.38 323 LEU A N 1
ATOM 2567 C CA . LEU A 1 323 ? 11.588 -7.783 -14.501 1.00 90.38 323 LEU A CA 1
ATOM 2568 C C . LEU A 1 323 ? 10.397 -7.931 -13.551 1.00 90.38 323 LEU A C 1
ATOM 2570 O O . LEU A 1 323 ? 10.554 -8.531 -12.489 1.00 90.38 323 LEU A O 1
ATOM 2574 N N . ALA A 1 324 ? 9.204 -7.444 -13.918 1.00 87.00 324 ALA A N 1
ATOM 2575 C CA . ALA A 1 324 ? 7.995 -7.711 -13.141 1.00 87.00 324 ALA A CA 1
ATOM 2576 C C . ALA A 1 324 ? 7.745 -9.220 -13.025 1.00 87.00 324 ALA A C 1
ATOM 2578 O O . ALA A 1 324 ? 7.566 -9.731 -11.920 1.00 87.00 324 ALA A O 1
ATOM 2579 N N . SER A 1 325 ? 7.787 -9.926 -14.155 1.00 82.81 325 SER A N 1
ATOM 2580 C CA . SER A 1 325 ? 7.557 -11.372 -14.222 1.00 82.81 325 SER A CA 1
ATOM 2581 C C . SER A 1 325 ? 8.635 -12.153 -13.477 1.00 82.81 325 SER A C 1
ATOM 2583 O O . SER A 1 325 ? 8.315 -13.023 -12.673 1.00 82.81 325 SER A O 1
ATOM 2585 N N . PHE A 1 326 ? 9.907 -11.800 -13.669 1.00 85.19 326 PHE A N 1
ATOM 2586 C CA . PHE A 1 326 ? 11.042 -12.421 -12.988 1.00 85.19 326 PHE A CA 1
ATOM 2587 C C . PHE A 1 326 ? 10.923 -12.326 -11.465 1.00 85.19 326 PHE A C 1
ATOM 2589 O O . PHE A 1 326 ? 11.092 -13.318 -10.752 1.00 85.19 326 PHE A O 1
ATOM 2596 N N . ILE A 1 327 ? 10.595 -11.136 -10.963 1.00 81.94 327 ILE A N 1
ATOM 2597 C CA . ILE A 1 327 ? 10.371 -10.902 -9.542 1.00 81.94 327 ILE A CA 1
ATOM 2598 C C . ILE A 1 327 ? 9.230 -11.789 -9.032 1.00 81.94 327 ILE A C 1
ATOM 2600 O O . ILE A 1 327 ? 9.424 -12.538 -8.074 1.00 81.94 327 ILE A O 1
ATOM 2604 N N . TRP A 1 328 ? 8.058 -11.746 -9.675 1.00 75.50 328 TRP A N 1
ATOM 2605 C CA . TRP A 1 328 ? 6.904 -12.534 -9.235 1.00 75.50 328 TRP A CA 1
ATOM 2606 C C . TRP A 1 328 ? 7.168 -14.037 -9.294 1.00 75.50 328 TRP A C 1
ATOM 2608 O O . TRP A 1 328 ? 6.874 -14.725 -8.323 1.00 75.50 328 TRP A O 1
ATOM 2618 N N . ALA A 1 329 ? 7.817 -14.536 -10.346 1.00 75.62 329 ALA A N 1
ATOM 2619 C CA . ALA A 1 329 ? 8.168 -15.947 -10.479 1.00 75.62 329 ALA A CA 1
ATOM 2620 C C . ALA A 1 329 ? 9.126 -16.421 -9.373 1.00 75.62 329 ALA A C 1
ATOM 2622 O O . ALA A 1 329 ? 8.937 -17.500 -8.807 1.00 75.62 329 ALA A O 1
ATOM 2623 N N . ASN A 1 330 ? 10.136 -15.618 -9.013 1.00 75.00 330 ASN A N 1
ATOM 2624 C CA . ASN A 1 330 ? 11.023 -15.929 -7.884 1.00 75.00 330 ASN A CA 1
ATOM 2625 C C . ASN A 1 330 ? 10.265 -15.977 -6.551 1.00 75.00 330 ASN A C 1
ATOM 2627 O O . ASN A 1 330 ? 10.564 -16.807 -5.683 1.00 75.00 330 ASN A O 1
ATOM 2631 N N . PHE A 1 331 ? 9.255 -15.123 -6.394 1.00 73.00 331 PHE A N 1
ATOM 2632 C CA . PHE A 1 331 ? 8.417 -15.120 -5.204 1.00 73.00 331 PHE A CA 1
ATOM 2633 C C . PHE A 1 331 ? 7.435 -16.290 -5.159 1.00 73.00 331 PHE A C 1
ATOM 2635 O O . PHE A 1 331 ? 7.379 -16.947 -4.121 1.00 73.00 331 PHE A O 1
ATOM 2642 N N . THR A 1 332 ? 6.735 -16.617 -6.251 1.00 69.62 332 THR A N 1
ATOM 2643 C CA . THR A 1 332 ? 5.872 -17.811 -6.329 1.00 69.62 332 THR A CA 1
ATOM 2644 C C . THR A 1 332 ? 6.668 -19.069 -5.995 1.00 69.62 332 THR A C 1
ATOM 2646 O O . THR A 1 332 ? 6.289 -19.813 -5.093 1.00 69.62 332 THR A O 1
ATOM 2649 N N . LYS A 1 333 ? 7.849 -19.255 -6.603 1.00 71.81 333 LYS A N 1
ATOM 2650 C CA . LYS A 1 333 ? 8.747 -20.384 -6.288 1.00 71.81 333 LYS A CA 1
ATOM 2651 C C . LYS A 1 333 ? 9.128 -20.453 -4.808 1.00 71.81 333 LYS A C 1
ATOM 2653 O O . LYS A 1 333 ? 9.355 -21.535 -4.275 1.00 71.81 333 LYS A O 1
ATOM 2658 N N . SER A 1 334 ? 9.213 -19.309 -4.132 1.00 68.69 334 SER A N 1
ATOM 2659 C CA . SER A 1 334 ? 9.564 -19.258 -2.713 1.00 68.69 334 SER A CA 1
ATOM 2660 C C . SER A 1 334 ? 8.408 -19.653 -1.788 1.00 68.69 334 SER A C 1
ATOM 2662 O O . SER A 1 334 ? 8.689 -20.113 -0.687 1.00 68.69 334 SER A O 1
ATOM 2664 N N . GLN A 1 335 ? 7.141 -19.544 -2.217 1.00 67.81 335 GLN A N 1
ATOM 2665 C CA . GLN A 1 335 ? 5.968 -19.939 -1.411 1.00 67.81 335 GLN A CA 1
ATOM 2666 C C . GLN A 1 335 ? 5.968 -21.435 -1.059 1.00 67.81 335 GLN A C 1
ATOM 2668 O O . GLN A 1 335 ? 5.510 -21.815 0.016 1.00 67.81 335 GLN A O 1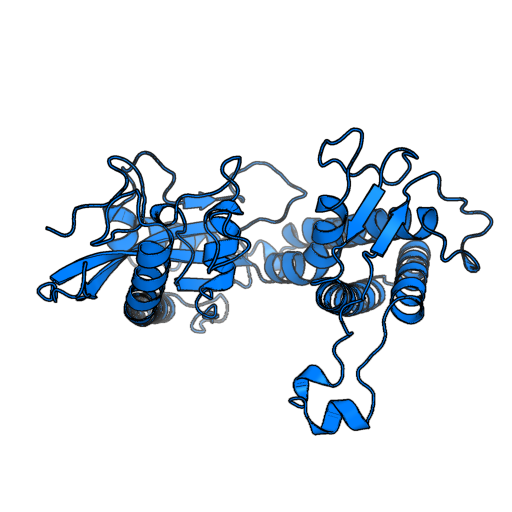
ATOM 2673 N N . HIS A 1 336 ? 6.505 -22.271 -1.950 1.00 66.88 336 HIS A N 1
ATOM 2674 C CA . HIS A 1 336 ? 6.501 -23.732 -1.823 1.00 66.88 336 HIS A CA 1
ATOM 2675 C C . HIS A 1 336 ? 7.749 -24.301 -1.135 1.00 66.88 336 HIS A C 1
ATOM 2677 O O . HIS A 1 336 ? 7.918 -25.517 -1.060 1.00 66.88 336 HIS A O 1
ATOM 2683 N N . LYS A 1 337 ? 8.666 -23.450 -0.656 1.00 67.12 337 LYS A N 1
ATOM 2684 C CA . LYS A 1 337 ? 9.872 -23.928 0.028 1.00 67.12 337 LYS A CA 1
ATOM 2685 C C . LYS A 1 337 ? 9.509 -24.437 1.435 1.00 67.12 337 LYS A C 1
ATOM 2687 O O . LYS A 1 337 ? 8.808 -23.718 2.149 1.00 67.12 337 LYS A O 1
ATOM 2692 N N . PRO A 1 338 ? 10.042 -25.591 1.890 1.00 55.88 338 PRO A N 1
ATOM 2693 C CA . PRO A 1 338 ? 9.713 -26.184 3.195 1.00 55.88 338 PRO A CA 1
ATOM 2694 C C . PRO A 1 338 ? 9.863 -25.242 4.405 1.00 55.88 338 PRO A C 1
ATOM 2696 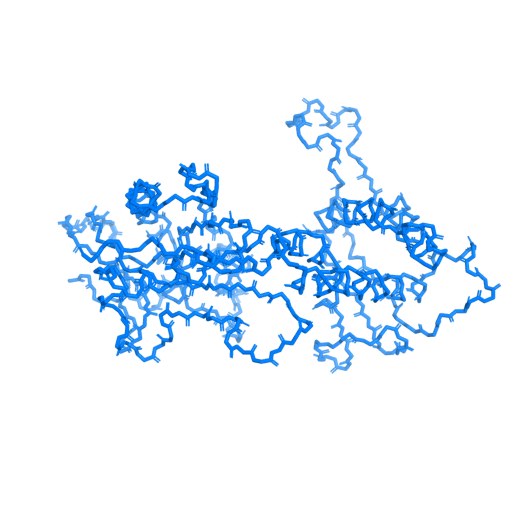O O . PRO A 1 338 ? 9.074 -25.310 5.339 1.00 55.88 338 PRO A O 1
ATOM 2699 N N . GLY A 1 339 ? 10.810 -24.296 4.365 1.00 55.44 339 GLY A N 1
ATOM 2700 C CA . GLY A 1 339 ? 10.995 -23.271 5.407 1.00 55.44 339 GLY A CA 1
ATOM 2701 C C . GLY A 1 339 ? 10.125 -22.009 5.274 1.00 55.44 339 GLY A C 1
ATOM 2702 O O . GLY A 1 339 ? 10.274 -21.095 6.072 1.00 55.44 339 GLY A O 1
ATOM 2703 N N . VAL A 1 340 ? 9.267 -21.918 4.253 1.00 58.59 340 VAL A N 1
ATOM 2704 C CA . VAL A 1 340 ? 8.329 -20.799 4.013 1.00 58.59 340 VAL A CA 1
ATOM 2705 C C . VAL A 1 340 ? 6.893 -21.246 4.237 1.00 58.59 340 VAL A C 1
ATOM 2707 O O . VAL A 1 340 ? 6.104 -20.519 4.838 1.00 58.59 340 VAL A O 1
ATOM 2710 N N . THR A 1 341 ? 6.550 -22.457 3.797 1.00 59.38 341 THR A N 1
ATOM 2711 C CA . THR A 1 341 ? 5.273 -23.083 4.150 1.00 59.38 341 THR A CA 1
ATOM 2712 C C . THR A 1 341 ? 5.215 -23.329 5.661 1.00 59.38 341 THR A C 1
ATOM 2714 O O . THR A 1 341 ? 4.229 -22.951 6.294 1.00 59.38 341 THR A O 1
ATOM 2717 N N . GLY A 1 342 ? 6.322 -23.814 6.243 1.00 52.53 342 GLY A N 1
ATOM 2718 C CA . GLY A 1 342 ? 6.455 -24.082 7.675 1.00 52.53 342 GLY A CA 1
ATOM 2719 C C . GLY A 1 342 ? 5.612 -25.273 8.133 1.00 52.53 342 GLY A C 1
ATOM 2720 O O . GLY A 1 342 ? 4.795 -25.808 7.386 1.00 52.53 342 GLY A O 1
ATOM 2721 N N . THR A 1 343 ? 5.807 -25.687 9.385 1.00 43.59 343 THR A N 1
ATOM 2722 C CA . THR A 1 343 ? 4.927 -26.653 10.062 1.00 43.59 343 THR A CA 1
ATOM 2723 C C . THR A 1 343 ? 4.303 -25.925 11.246 1.00 43.59 343 THR A C 1
ATOM 2725 O O . THR A 1 343 ? 5.033 -25.435 12.106 1.00 43.59 343 THR A O 1
ATOM 2728 N N . ALA A 1 344 ? 2.972 -25.811 11.301 1.00 36.91 344 ALA A N 1
ATOM 2729 C CA . ALA A 1 344 ? 2.281 -25.225 12.452 1.00 36.91 344 ALA A CA 1
ATOM 2730 C C . ALA A 1 344 ? 2.384 -26.181 13.649 1.00 36.91 344 ALA A C 1
ATOM 2732 O O . ALA A 1 344 ? 1.481 -26.971 13.909 1.00 36.91 344 ALA A O 1
ATOM 2733 N N . ALA A 1 345 ? 3.494 -26.151 14.379 1.00 32.50 345 ALA A N 1
ATOM 2734 C CA . ALA A 1 345 ? 3.653 -26.945 15.589 1.00 32.50 345 ALA A CA 1
ATOM 2735 C C . ALA A 1 345 ? 2.879 -26.305 16.762 1.00 32.50 345 ALA A C 1
ATOM 2737 O O . ALA A 1 345 ? 3.511 -25.787 17.663 1.00 32.50 345 ALA A O 1
ATOM 2738 N N . ASN A 1 346 ? 1.535 -26.311 16.725 1.00 32.22 346 ASN A N 1
ATOM 2739 C CA . ASN A 1 346 ? 0.580 -26.116 17.843 1.00 32.22 346 ASN A CA 1
ATOM 2740 C C . ASN A 1 346 ? 0.848 -25.003 18.879 1.00 32.22 346 ASN A C 1
ATOM 2742 O O . ASN A 1 346 ? 1.475 -25.279 19.896 1.00 32.22 346 ASN A O 1
ATOM 2746 N N . TRP A 1 347 ? 0.281 -23.794 18.730 1.00 37.78 347 TRP A N 1
ATOM 2747 C CA . TRP A 1 347 ? 0.265 -22.796 19.826 1.00 37.78 347 TRP A CA 1
ATOM 2748 C C . TRP A 1 347 ? -1.076 -22.062 19.934 1.00 37.78 347 TRP A C 1
ATOM 2750 O O . TRP A 1 347 ? -1.154 -20.847 19.776 1.00 37.78 347 TRP A O 1
ATOM 2760 N N . HIS A 1 348 ? -2.126 -22.808 20.275 1.00 32.72 348 HIS A N 1
ATOM 2761 C CA . HIS A 1 348 ? -3.244 -22.265 21.041 1.00 32.72 348 HIS A CA 1
ATOM 2762 C C . HIS A 1 348 ? -3.480 -23.201 22.228 1.00 32.72 348 HIS A C 1
ATOM 2764 O O . HIS A 1 348 ? -4.061 -24.274 22.076 1.00 32.72 348 HIS A O 1
ATOM 2770 N N . ALA A 1 349 ? -2.994 -22.822 23.413 1.00 27.83 349 ALA A N 1
ATOM 2771 C CA . ALA A 1 349 ? -3.633 -23.307 24.629 1.00 27.83 349 ALA A CA 1
ATOM 2772 C C . ALA A 1 349 ? -5.048 -22.710 24.624 1.00 27.83 349 ALA A C 1
ATOM 2774 O O . ALA A 1 349 ? -5.185 -21.497 24.450 1.00 27.83 349 ALA A O 1
ATOM 2775 N N . LYS A 1 350 ? -6.062 -23.579 24.682 1.00 29.94 350 LYS A N 1
ATOM 2776 C CA . LYS A 1 350 ? -7.472 -23.184 24.778 1.00 29.94 350 LYS A CA 1
ATOM 2777 C C . LYS A 1 350 ? -7.717 -22.266 25.967 1.00 29.94 350 LYS A C 1
ATOM 2779 O O . LYS A 1 350 ? -7.072 -22.500 27.015 1.00 29.94 350 LYS A O 1
#

Sequence (350 aa):
MPTHTLEGVISQTTFWDNDHKREQIEELVEQAKLANPKLHAFMLNLTRKVNNESGKAIAYNRGPLKTRERIAAKCGITNWDDPTTDKTQGVKKPLAVKDIARATIVFSTIAQMFAFRDYIYTTPEYQAIKDKQSDAVKDLWEKEILDQYKDVKFFLQVEIDFSTKVNNVPTPKKTIPHIVELQLNVSQMAWGKTYGHAFYNLSRLAYIDGKQKFVWDDTDCVITVPADISGKVANKLRTAITHCRSIACGDQDVLLAASILSKMVSAKFKLPSSKECESLPAAQHYSYKNRKKPLVIQCGPYDYKKAANQDSSNAQAWAISFLASFIWANFTKSQHKPGVTGTAANWHAK

Foldseek 3Di:
DQDAADPLAQWFTGNDHQVPQLVLLVQLLVQLVQVQVVVVVVLVVLQVQDAAPVRHRFDKDWDPFDDSVNLCVQQQNPDSVDPVNRDDPPHDRSRHPQARGEMETAGQAPLRLVVSVVVVCVDPFQVVHPSRPDHQKDFPPVVPDLQDQTKIKGKGWDWGFDWDADVNRTDDTDIDIGIHIYIYHYPLSVVVCQQLVLLVVQLQQWDAPNDSGADQADQRIKGKAFLQCVLVSLVSLLVNLVVQVVPCPPVPVSVLLSVLSVCVSVVPWDFDDPVRCVVDDPVRRGTTHGHPGIDMQGGHDDDPVCSVPDNHSNSNSVSSVVSSSSSSVVSSVVNPDDSHNDDNPDRDPD

Secondary structure (DSSP, 8-state):
---BS-TTS----BSS-TT-HHHHHHHHHHHHHHHHHHHHHHHHHHHHH-B-TTSPBPPEEEPPPPPHHHHHHHTT-S-SS-GGG---SSPPPGGG---SSEEEEEESSHHHHHHHHHHHTTSHHHHTTTTSSS-SEEESSSS--SSS---EEEEEEEEEEE--EETTEEPPPEEEEEEEEEEEEEHHHHHHHHHHHHHHHHHTTEEETTEE---TT-TT-EEEE-GGGHHHHHHHHHHHHHHHHHH-TT-HHHHHHHHHHHHHHHHH--PPPHHHHTTS-GGGTTSPPPPSS-EEEE-----GGGGGG---HHHHHHHHHHHHHHHHHHHHHHHTSHHHH---------

pLDDT: mean 84.56, std 11.78, range [27.83, 96.94]

Radius of gyration: 22.98 Å; chains: 1; bounding box: 51×53×57 Å